Protein AF-A0A939FGR9-F1 (afdb_monomer_lite)

Foldseek 3Di:
DDDDLVPDPAFKDKAWDWDDDDPDIDTAQADDPDPLQQFWDWDDPPQQWIWTWHHDPSIIMIGIDRAQWEFEAWDDDPQKIKTKTFGHPPADFQWKWWAWPVRPDIDIWGWDDDDRMIMTIGGVVRQQDFDPDDDCDPPLDAHPRKTKIQIWTAGPVRDTGFYFYDLPYAWDDDAQWIWAQARNRTIIIMRHQAWEWADWEDDPQWIKTKTFHHDDQWKKKWWAFPPDRDIWIWIWGDDPRMIITTTHDDPDAGKTFIGINNHFYFYRNSCSVVFYDWDDDPQKIWGWHADSVGGTMIGIDGNPDPPDDPDPPPPPDPPDDDDDDDDDD

Structure (mmCIF, N/CA/C/O backbone):
data_AF-A0A939FGR9-F1
#
_entry.id   AF-A0A939FGR9-F1
#
loop_
_atom_site.group_PDB
_atom_site.id
_atom_site.type_symbol
_atom_site.label_atom_id
_atom_site.label_alt_id
_atom_site.label_comp_id
_atom_site.label_asym_id
_atom_site.label_entity_id
_atom_site.label_seq_id
_atom_site.pdbx_PDB_ins_code
_atom_site.Cartn_x
_atom_site.Cartn_y
_atom_site.Cartn_z
_atom_site.occupancy
_atom_site.B_iso_or_equiv
_atom_site.auth_seq_id
_atom_site.auth_comp_id
_atom_site.auth_asym_id
_atom_site.auth_atom_id
_atom_site.pdbx_PDB_model_num
ATOM 1 N N . MET A 1 1 ? 18.814 -21.300 6.781 1.00 65.62 1 MET A N 1
ATOM 2 C CA . MET A 1 1 ? 18.228 -21.066 8.118 1.00 65.62 1 MET A CA 1
ATOM 3 C C . MET A 1 1 ? 16.763 -20.754 7.906 1.00 65.62 1 MET A C 1
ATOM 5 O O . MET A 1 1 ? 16.479 -19.899 7.079 1.00 65.62 1 MET A O 1
ATOM 9 N N . THR A 1 2 ? 15.871 -21.447 8.605 1.00 76.38 2 THR A N 1
ATOM 10 C CA . THR A 1 2 ? 14.425 -21.199 8.555 1.00 76.38 2 THR A CA 1
ATOM 11 C C . THR A 1 2 ? 13.992 -20.785 9.952 1.00 76.38 2 THR A C 1
ATOM 13 O O . THR A 1 2 ? 14.381 -21.438 10.917 1.00 76.38 2 THR A O 1
ATOM 16 N N . VAL A 1 3 ? 13.242 -19.691 10.065 1.00 76.88 3 VAL A N 1
ATOM 17 C CA . VAL A 1 3 ? 12.682 -19.218 11.336 1.00 76.88 3 VAL A CA 1
ATOM 18 C C . VAL A 1 3 ? 11.171 -19.294 11.230 1.00 76.88 3 VAL A C 1
ATOM 20 O O . VAL A 1 3 ? 10.599 -18.734 10.296 1.00 76.88 3 VAL A O 1
ATOM 23 N N . ASP A 1 4 ? 10.545 -20.000 12.168 1.00 82.88 4 ASP A N 1
ATOM 24 C CA . ASP A 1 4 ? 9.095 -20.002 12.308 1.00 82.88 4 ASP A CA 1
ATOM 25 C C . ASP A 1 4 ? 8.673 -18.816 13.192 1.00 82.88 4 ASP A C 1
ATOM 27 O O . ASP A 1 4 ? 8.978 -18.817 14.388 1.00 82.88 4 ASP A O 1
ATOM 31 N N . PRO A 1 5 ? 7.997 -17.791 12.644 1.00 79.94 5 PRO A N 1
ATOM 32 C CA . PRO A 1 5 ? 7.558 -16.647 13.432 1.00 79.94 5 PRO A CA 1
ATOM 33 C C . PRO A 1 5 ? 6.502 -17.010 14.485 1.00 79.94 5 PRO A C 1
ATOM 35 O O . PRO A 1 5 ? 6.360 -16.263 15.445 1.00 79.94 5 PRO A O 1
ATOM 38 N N . LEU A 1 6 ? 5.783 -18.132 14.348 1.00 80.56 6 LEU A N 1
ATOM 39 C CA . LEU A 1 6 ? 4.813 -18.584 15.356 1.00 80.56 6 LEU A CA 1
ATOM 40 C C . LEU A 1 6 ? 5.482 -19.191 16.595 1.00 80.56 6 LEU A C 1
ATOM 42 O O . LEU A 1 6 ? 4.870 -19.248 17.658 1.00 80.56 6 LEU A O 1
ATOM 46 N N . ALA A 1 7 ? 6.742 -19.613 16.475 1.00 85.62 7 ALA A N 1
ATOM 47 C CA . ALA A 1 7 ? 7.535 -20.093 17.601 1.00 85.62 7 ALA A CA 1
ATOM 48 C C . ALA A 1 7 ? 8.187 -18.949 18.401 1.00 85.62 7 ALA A C 1
ATOM 50 O O . ALA A 1 7 ? 8.772 -19.193 19.457 1.00 85.62 7 ALA A O 1
ATOM 51 N N . LEU A 1 8 ? 8.116 -17.707 17.906 1.00 85.19 8 LEU A N 1
ATOM 52 C CA . LEU A 1 8 ? 8.67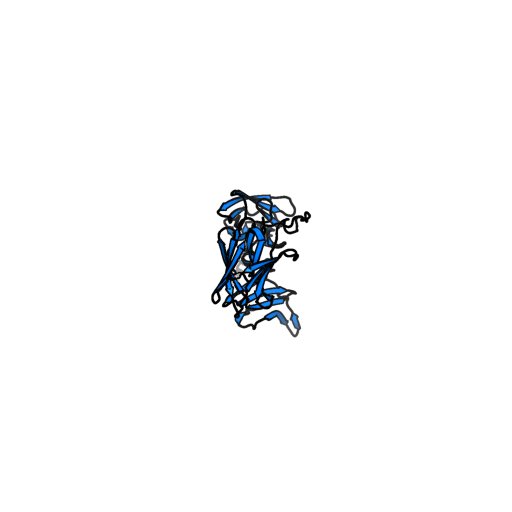7 -16.536 18.571 1.00 85.19 8 LEU A CA 1
ATOM 53 C C . LEU A 1 8 ? 7.617 -15.860 19.455 1.00 85.19 8 LEU A C 1
ATOM 55 O O . LEU A 1 8 ? 6.525 -15.555 18.971 1.00 85.19 8 LEU A O 1
ATOM 59 N N . PRO A 1 9 ? 7.929 -15.558 20.728 1.00 86.94 9 PRO A N 1
ATOM 60 C CA . PRO A 1 9 ? 7.092 -14.679 21.532 1.00 86.94 9 PRO A CA 1
ATOM 61 C C . PRO A 1 9 ? 6.913 -13.296 20.890 1.00 86.94 9 PRO A C 1
ATOM 63 O O . PRO A 1 9 ? 7.702 -12.857 20.048 1.00 86.94 9 PRO A O 1
ATOM 66 N N . VAL A 1 10 ? 5.882 -12.583 21.342 1.00 89.75 10 VAL A N 1
ATOM 67 C CA . VAL A 1 10 ? 5.617 -11.195 20.942 1.00 89.75 10 VAL A CA 1
ATOM 68 C C . VAL A 1 10 ? 6.848 -10.332 21.191 1.00 89.75 10 VAL A C 1
ATOM 70 O O . VAL A 1 10 ? 7.425 -10.374 22.277 1.00 89.75 10 VAL A O 1
ATOM 73 N N . GLY A 1 11 ? 7.227 -9.527 20.202 1.00 91.56 11 GLY A N 1
ATOM 74 C CA . GLY A 1 11 ? 8.353 -8.609 20.323 1.00 91.56 11 GLY A CA 1
ATOM 75 C C . GLY A 1 11 ? 9.192 -8.509 19.059 1.00 91.56 11 GLY A C 1
ATOM 76 O O . GLY A 1 11 ? 8.808 -8.986 17.989 1.00 91.56 11 GLY A O 1
ATOM 77 N N . GLU A 1 12 ? 10.342 -7.856 19.203 1.00 93.25 12 GLU A N 1
ATOM 78 C CA . GLU A 1 12 ? 11.347 -7.707 18.156 1.00 93.25 12 GLU A CA 1
ATOM 79 C C . GLU A 1 12 ? 12.539 -8.635 18.421 1.00 93.25 12 GLU A C 1
ATOM 81 O O . GLU A 1 12 ? 13.090 -8.675 19.522 1.00 93.25 12 GLU A O 1
ATOM 86 N N . TRP A 1 13 ? 12.965 -9.350 17.383 1.00 91.88 13 TRP A N 1
ATOM 87 C CA . TRP A 1 13 ? 14.023 -10.349 17.426 1.00 91.88 13 TRP A CA 1
ATOM 88 C C . TRP A 1 13 ? 15.093 -10.019 16.393 1.00 91.88 13 TRP A C 1
ATOM 90 O O . TRP A 1 13 ? 14.798 -9.891 15.208 1.00 91.88 13 TRP A O 1
ATOM 100 N N . LEU A 1 14 ? 16.355 -9.933 16.816 1.00 91.19 14 LEU A N 1
ATOM 101 C CA . LEU A 1 14 ? 17.479 -9.728 15.902 1.00 91.19 14 LEU A CA 1
ATOM 102 C C . LEU A 1 14 ? 18.158 -11.055 15.578 1.00 91.19 14 LEU A C 1
ATOM 104 O O . LEU A 1 14 ? 18.712 -11.722 16.450 1.00 91.19 14 LEU A O 1
ATOM 108 N N . LEU A 1 15 ? 18.169 -11.396 14.298 1.00 88.81 15 LEU A N 1
ATOM 109 C CA . LEU A 1 15 ? 18.798 -12.586 13.757 1.00 88.81 15 LEU A CA 1
ATOM 110 C C . LEU A 1 15 ? 20.132 -12.209 13.108 1.00 88.81 15 LEU A C 1
ATOM 112 O O . LEU A 1 15 ? 20.204 -11.364 12.209 1.00 88.81 15 LEU A O 1
ATOM 116 N N . GLY A 1 16 ? 21.200 -12.855 13.566 1.00 86.62 16 GLY A N 1
ATOM 117 C CA . GLY A 1 16 ? 22.541 -12.727 13.008 1.00 86.62 16 GLY A CA 1
ATOM 118 C C . GLY A 1 16 ? 23.110 -14.092 12.651 1.00 86.62 16 GLY A C 1
ATOM 119 O O . GLY A 1 16 ? 22.797 -15.091 13.295 1.00 86.62 16 GLY A O 1
ATOM 120 N N . VAL A 1 17 ? 23.975 -14.128 11.639 1.00 86.75 17 VAL A N 1
ATOM 121 C CA . VAL A 1 17 ? 24.710 -15.337 11.262 1.00 86.75 17 VAL A CA 1
ATOM 122 C C . VAL A 1 17 ? 26.155 -15.195 11.726 1.00 86.75 17 VAL A C 1
ATOM 124 O O . VAL A 1 17 ? 26.794 -14.161 11.522 1.00 86.75 17 VAL A O 1
ATOM 127 N N . VAL A 1 18 ? 26.683 -16.245 12.348 1.00 87.44 18 VAL A N 1
ATOM 128 C CA . VAL A 1 18 ? 28.109 -16.371 12.658 1.00 87.44 18 VAL A CA 1
ATOM 129 C C . VAL A 1 18 ? 28.700 -17.510 11.841 1.00 87.44 18 VAL A C 1
ATOM 131 O O . VAL A 1 18 ? 28.076 -18.552 11.666 1.00 87.44 18 VAL A O 1
ATOM 134 N N . VAL A 1 19 ? 29.903 -17.299 11.319 1.00 86.06 19 VAL A N 1
ATOM 135 C CA . VAL A 1 19 ? 30.668 -18.302 10.578 1.00 86.06 19 VAL A CA 1
ATOM 136 C C . VAL A 1 19 ? 31.893 -18.642 11.409 1.00 86.06 19 VAL A C 1
ATOM 138 O O . VAL A 1 19 ? 32.652 -17.742 11.776 1.00 86.06 19 VAL A O 1
ATOM 141 N N . SER A 1 20 ? 32.094 -19.927 11.694 1.00 87.44 20 SER A N 1
ATOM 142 C CA . SER A 1 20 ? 33.273 -20.418 12.402 1.00 87.44 20 SER A CA 1
ATOM 143 C C . SER A 1 20 ? 34.175 -21.234 11.474 1.00 87.44 20 SER A C 1
ATOM 145 O O . SER A 1 20 ? 33.708 -22.048 10.677 1.00 87.44 20 SER A O 1
ATOM 147 N N . ARG A 1 21 ? 35.490 -21.009 11.552 1.00 86.88 21 ARG A N 1
ATOM 148 C CA . ARG A 1 21 ? 36.504 -21.860 10.909 1.00 86.88 21 ARG A CA 1
ATOM 149 C C . ARG A 1 21 ? 37.794 -21.805 11.717 1.00 86.88 21 ARG A C 1
ATOM 151 O O . ARG A 1 21 ? 38.302 -20.712 11.930 1.00 86.88 21 ARG A O 1
ATOM 158 N N . ARG A 1 22 ? 38.333 -22.976 12.090 1.00 76.94 22 ARG A N 1
ATOM 159 C CA . ARG A 1 22 ? 39.636 -23.137 12.773 1.00 76.94 22 ARG A CA 1
ATOM 160 C C . ARG A 1 22 ? 39.835 -22.093 13.885 1.00 76.94 22 ARG A C 1
ATOM 162 O O . ARG A 1 22 ? 40.655 -21.198 13.743 1.00 76.94 22 ARG A O 1
ATOM 169 N N . GLU A 1 23 ? 39.013 -22.189 14.932 1.00 83.44 23 GLU A N 1
ATOM 170 C CA . GLU A 1 23 ? 39.051 -21.341 16.145 1.00 83.44 23 GLU A CA 1
ATOM 171 C C . GLU A 1 23 ? 38.654 -19.864 15.969 1.00 83.44 23 GLU A C 1
ATOM 173 O O . GLU A 1 23 ? 38.465 -19.160 16.956 1.00 83.44 23 GLU A O 1
ATOM 178 N N . VAL A 1 24 ? 38.420 -19.391 14.742 1.00 83.25 24 VAL A N 1
ATOM 179 C CA . VAL A 1 24 ? 37.919 -18.033 14.495 1.00 83.25 24 VAL A CA 1
ATOM 180 C C . VAL A 1 24 ? 36.405 -18.052 14.316 1.00 83.25 24 VAL A C 1
ATOM 182 O O . VAL A 1 24 ? 35.886 -18.767 13.456 1.00 83.25 24 VAL A O 1
ATOM 185 N N . VAL A 1 25 ? 35.697 -17.220 15.085 1.00 87.56 25 VAL A N 1
ATOM 186 C CA . VAL A 1 25 ? 34.267 -16.921 14.910 1.00 87.56 25 VAL A CA 1
ATOM 187 C C . VAL A 1 25 ? 34.129 -15.502 14.369 1.00 87.56 25 VAL A C 1
ATOM 189 O O . VAL A 1 25 ? 34.574 -14.547 15.001 1.00 87.56 25 VAL A O 1
ATOM 192 N N . ARG A 1 26 ? 33.487 -15.346 13.208 1.00 86.62 26 ARG A N 1
ATOM 193 C CA . ARG A 1 26 ? 33.187 -14.033 12.617 1.00 86.62 26 ARG A CA 1
ATOM 194 C C . ARG A 1 26 ? 31.694 -13.855 12.395 1.00 86.62 26 ARG A C 1
ATOM 196 O O . ARG A 1 26 ? 31.001 -14.791 12.003 1.00 86.62 26 ARG A O 1
ATOM 203 N N . ARG A 1 27 ? 31.200 -12.637 12.599 1.00 86.69 27 ARG A N 1
ATOM 204 C CA . ARG A 1 27 ? 29.836 -12.264 12.205 1.00 86.69 27 ARG A CA 1
ATOM 205 C C . ARG A 1 27 ? 29.776 -12.113 10.687 1.00 86.69 27 ARG A C 1
ATOM 207 O O . ARG A 1 27 ? 30.658 -11.496 10.096 1.00 86.69 27 ARG A O 1
ATOM 214 N N . ALA A 1 28 ? 28.742 -12.673 10.075 1.00 87.50 28 ALA A N 1
ATOM 215 C CA . ALA A 1 28 ? 28.407 -12.454 8.678 1.00 87.50 28 ALA A CA 1
ATOM 216 C C . ALA A 1 28 ? 27.211 -11.502 8.598 1.00 87.50 28 ALA A C 1
ATOM 218 O O . ALA A 1 28 ? 26.254 -11.636 9.362 1.00 87.50 28 ALA A O 1
ATOM 219 N N . ALA A 1 29 ? 27.275 -10.538 7.678 1.00 86.62 29 ALA A N 1
ATOM 220 C CA . ALA A 1 29 ? 26.152 -9.650 7.425 1.00 86.62 29 ALA A CA 1
ATOM 221 C C . ALA A 1 29 ? 24.998 -10.454 6.818 1.00 86.62 29 ALA A C 1
ATOM 223 O O . ALA A 1 29 ? 25.162 -11.108 5.789 1.00 86.62 29 ALA A O 1
ATOM 224 N N . VAL A 1 30 ? 23.833 -10.379 7.451 1.00 85.69 30 VAL A N 1
ATOM 225 C CA . VAL A 1 30 ? 22.577 -10.861 6.886 1.00 85.69 30 VAL A CA 1
ATOM 226 C C . VAL A 1 30 ? 22.054 -9.770 5.962 1.00 85.69 30 VAL A C 1
ATOM 228 O O . VAL A 1 30 ? 21.922 -8.612 6.363 1.00 85.69 30 VAL A O 1
ATOM 231 N N . ARG A 1 31 ? 21.814 -10.132 4.705 1.00 79.38 31 ARG A N 1
ATOM 232 C CA . ARG A 1 31 ? 21.332 -9.229 3.663 1.00 79.38 31 ARG A CA 1
ATOM 233 C C . ARG A 1 31 ? 20.058 -9.804 3.052 1.00 79.38 31 ARG A C 1
ATOM 235 O O . ARG A 1 31 ? 19.912 -11.030 3.036 1.00 79.38 31 ARG A O 1
ATOM 242 N N . PRO A 1 32 ? 19.165 -8.944 2.549 1.00 75.38 32 PRO A N 1
ATOM 243 C CA . PRO A 1 32 ? 18.064 -9.410 1.731 1.00 75.38 32 PRO A CA 1
ATOM 244 C C . PRO A 1 32 ? 18.604 -10.147 0.490 1.00 75.38 32 PRO A C 1
ATOM 246 O O . PRO A 1 32 ? 19.668 -9.776 -0.016 1.00 75.38 32 PRO A O 1
ATOM 249 N N . PRO A 1 33 ? 17.912 -11.198 0.016 1.00 64.56 33 PRO A N 1
ATOM 250 C CA . PRO A 1 33 ? 18.365 -12.009 -1.116 1.00 64.56 33 PRO A CA 1
ATOM 251 C C . PRO A 1 33 ? 18.414 -11.229 -2.440 1.00 64.56 33 PRO A C 1
ATOM 253 O O . PRO A 1 33 ? 19.212 -11.572 -3.306 1.00 64.56 33 PRO A O 1
ATOM 256 N N . GLU A 1 34 ? 17.631 -10.154 -2.576 1.00 61.03 34 GLU A N 1
ATOM 257 C CA . GLU A 1 34 ? 17.591 -9.286 -3.758 1.00 61.03 34 GLU A CA 1
ATOM 258 C C . GLU A 1 34 ? 17.553 -7.804 -3.348 1.00 61.03 34 GLU A C 1
ATOM 260 O O . GLU A 1 34 ? 17.143 -7.462 -2.239 1.00 61.03 34 GLU A O 1
ATOM 265 N N . THR A 1 35 ? 17.987 -6.891 -4.222 1.00 53.88 35 THR A N 1
ATOM 266 C CA . THR A 1 35 ? 18.027 -5.443 -3.918 1.00 53.88 35 THR A CA 1
ATOM 267 C C . THR A 1 35 ? 16.624 -4.834 -3.767 1.00 53.88 35 THR A C 1
ATOM 269 O O . THR A 1 35 ? 16.452 -3.891 -2.997 1.00 53.88 35 THR A O 1
ATOM 272 N N . SER A 1 36 ? 15.617 -5.441 -4.405 1.00 50.34 36 SER A N 1
ATOM 273 C CA . SER A 1 36 ? 14.182 -5.173 -4.221 1.00 50.34 36 SER A CA 1
ATOM 274 C C . SER A 1 36 ? 13.676 -5.518 -2.807 1.00 50.34 36 SER A C 1
ATOM 276 O O . SER A 1 36 ? 12.678 -4.962 -2.347 1.00 50.34 36 SER A O 1
ATOM 278 N N . ALA A 1 37 ? 14.389 -6.382 -2.071 1.00 51.28 37 ALA A N 1
ATOM 279 C CA . ALA A 1 37 ? 14.043 -6.836 -0.723 1.00 51.28 37 ALA A CA 1
ATOM 280 C C . ALA A 1 37 ? 14.591 -5.931 0.404 1.00 51.28 37 ALA A C 1
ATOM 282 O O . ALA A 1 37 ? 14.661 -6.338 1.561 1.00 51.28 37 ALA A O 1
ATOM 283 N N . ALA A 1 38 ? 14.904 -4.667 0.100 1.00 58.19 38 ALA A N 1
ATOM 284 C CA . ALA A 1 38 ? 15.072 -3.619 1.114 1.00 58.19 38 ALA A CA 1
ATOM 285 C C . ALA A 1 38 ? 13.737 -3.176 1.761 1.00 58.19 38 ALA A C 1
ATOM 287 O O . ALA A 1 38 ? 13.708 -2.213 2.523 1.00 58.19 38 ALA A O 1
ATOM 288 N N . GLN A 1 39 ? 12.621 -3.827 1.422 1.00 70.38 39 GLN A N 1
ATOM 289 C CA . GLN A 1 39 ? 11.314 -3.588 2.028 1.00 70.38 39 GLN A CA 1
ATOM 290 C C . GLN A 1 39 ? 11.032 -4.619 3.125 1.00 70.38 39 GLN A C 1
ATOM 292 O O . GLN A 1 39 ? 11.380 -5.792 2.957 1.00 70.38 39 GLN A O 1
ATOM 297 N N . PRO A 1 40 ? 10.325 -4.224 4.198 1.00 79.88 40 PRO A N 1
ATOM 298 C CA . PRO A 1 40 ? 9.827 -5.178 5.170 1.00 79.88 40 PRO A CA 1
ATOM 299 C C . PRO A 1 40 ? 8.934 -6.229 4.498 1.00 79.88 40 PRO A C 1
ATOM 301 O O . PRO A 1 40 ? 7.981 -5.901 3.791 1.00 79.88 40 PRO A O 1
ATOM 304 N N . LEU A 1 41 ? 9.220 -7.505 4.739 1.00 82.12 41 LEU A N 1
ATOM 305 C CA . LEU A 1 41 ? 8.364 -8.617 4.347 1.00 82.12 41 LEU A CA 1
ATOM 306 C C . LEU A 1 41 ? 7.342 -8.854 5.451 1.00 82.12 41 LEU A C 1
ATOM 308 O O . LEU A 1 41 ? 7.695 -9.186 6.582 1.00 82.12 41 LEU A O 1
ATOM 312 N N . VAL A 1 42 ? 6.064 -8.699 5.127 1.00 86.38 42 VAL A N 1
ATOM 313 C CA . VAL A 1 42 ? 4.976 -8.838 6.094 1.00 86.38 42 VAL A CA 1
ATOM 314 C C . VAL A 1 42 ? 4.207 -10.120 5.824 1.00 86.38 42 VAL A C 1
ATOM 316 O O . VAL A 1 42 ? 3.878 -10.431 4.682 1.00 86.38 42 VAL A O 1
ATOM 319 N N . LYS A 1 43 ? 3.891 -10.861 6.886 1.00 87.69 43 LYS A N 1
ATOM 320 C CA . LYS A 1 43 ? 3.081 -12.078 6.826 1.00 87.69 43 LYS A CA 1
ATOM 321 C C . LYS A 1 43 ? 1.965 -12.025 7.859 1.00 87.69 43 LYS A C 1
ATOM 323 O O . LYS A 1 43 ? 2.199 -11.704 9.025 1.00 87.69 43 LYS A O 1
ATOM 328 N N . GLU A 1 44 ? 0.754 -12.368 7.436 1.00 90.38 44 GLU A N 1
ATOM 329 C CA . GLU A 1 44 ? -0.355 -12.629 8.354 1.00 90.38 44 GLU A CA 1
ATOM 330 C C . GLU A 1 44 ? -0.184 -14.018 8.969 1.00 90.38 44 GLU A C 1
ATOM 332 O O . GLU A 1 44 ? 0.028 -15.003 8.262 1.00 90.38 44 GLU A O 1
ATOM 337 N N . LEU A 1 45 ? -0.239 -14.074 10.297 1.00 91.25 45 LEU A N 1
ATOM 338 C CA . LEU A 1 45 ? -0.060 -15.294 11.084 1.00 91.25 45 LEU A CA 1
ATOM 339 C C . LEU A 1 45 ? -1.403 -15.856 11.598 1.00 91.25 45 LEU A C 1
ATOM 341 O O . LEU A 1 45 ? -1.418 -16.900 12.238 1.00 91.25 45 LEU A O 1
ATOM 345 N N . GLY A 1 46 ? -2.521 -15.186 11.286 1.00 89.31 46 GLY A N 1
ATOM 346 C CA . GLY A 1 46 ? -3.876 -15.526 11.742 1.00 89.31 46 GLY A CA 1
ATOM 347 C C . GLY A 1 46 ? -4.297 -14.754 12.999 1.00 89.31 46 GLY A C 1
ATOM 348 O O . GLY A 1 46 ? -3.451 -14.280 13.747 1.00 89.31 46 GLY A O 1
ATOM 349 N N . HIS A 1 47 ? -5.606 -14.586 13.226 1.00 88.50 47 HIS A N 1
ATOM 350 C CA . HIS A 1 47 ? -6.179 -13.948 14.433 1.00 88.50 47 HIS A CA 1
ATOM 351 C C . HIS A 1 47 ? -5.565 -12.580 14.811 1.00 88.50 47 HIS A C 1
ATOM 353 O O . HIS A 1 47 ? -5.274 -12.300 15.977 1.00 88.50 47 HIS A O 1
ATOM 359 N N . GLY A 1 48 ? -5.305 -11.740 13.806 1.00 90.50 48 GLY A N 1
ATOM 360 C CA . GLY A 1 48 ? -4.698 -10.419 13.991 1.00 90.50 48 GLY A CA 1
ATOM 361 C C . GLY A 1 48 ? -3.187 -10.434 14.231 1.00 90.50 48 GLY A C 1
ATOM 362 O O . GLY A 1 48 ? -2.581 -9.370 14.326 1.00 90.50 48 GLY A O 1
ATOM 363 N N . TRP A 1 49 ? -2.546 -11.603 14.293 1.00 92.81 49 TRP A N 1
ATOM 364 C CA . TRP A 1 49 ? -1.097 -11.710 14.422 1.00 92.81 49 TRP A CA 1
ATOM 365 C C . TRP A 1 49 ? -0.386 -11.424 13.107 1.00 92.81 49 TRP A C 1
ATOM 367 O O . TRP A 1 49 ? -0.794 -11.859 12.023 1.00 92.81 49 TRP A O 1
ATOM 377 N N . ARG A 1 50 ? 0.729 -10.708 13.215 1.00 92.50 50 ARG A N 1
ATOM 378 C CA . ARG A 1 50 ? 1.545 -10.294 12.084 1.00 92.50 50 ARG A CA 1
ATOM 379 C C . ARG A 1 50 ? 3.024 -10.448 12.388 1.00 92.50 50 ARG A C 1
ATOM 381 O O . ARG A 1 50 ? 3.517 -9.926 13.387 1.00 92.50 50 ARG A O 1
ATOM 388 N N . GLY A 1 51 ? 3.711 -11.114 11.468 1.00 91.50 51 GLY A N 1
ATOM 389 C CA . GLY A 1 51 ? 5.163 -11.156 11.386 1.00 91.50 51 GLY A CA 1
ATOM 390 C C . GLY A 1 51 ? 5.657 -10.105 10.397 1.00 91.50 51 GLY A C 1
ATOM 391 O O . GLY A 1 51 ? 5.077 -9.947 9.325 1.00 91.50 51 GLY A O 1
ATOM 392 N N . THR A 1 52 ? 6.705 -9.371 10.748 1.00 89.75 52 THR A N 1
ATOM 393 C CA . THR A 1 52 ? 7.420 -8.460 9.843 1.00 89.75 52 THR A CA 1
ATOM 394 C C . THR A 1 52 ? 8.896 -8.817 9.871 1.00 89.75 52 THR A C 1
ATOM 396 O O . THR A 1 52 ? 9.466 -8.882 10.954 1.00 89.75 52 THR A O 1
ATOM 399 N N . LEU A 1 53 ? 9.497 -9.069 8.713 1.00 87.62 53 LEU A N 1
ATOM 400 C CA . LEU A 1 53 ? 10.926 -9.309 8.543 1.00 87.62 53 LEU A CA 1
ATOM 401 C C . LEU A 1 53 ? 11.540 -8.114 7.817 1.00 87.62 53 LEU A C 1
ATOM 403 O O . LEU A 1 53 ? 11.145 -7.811 6.700 1.00 87.62 53 LEU A O 1
ATOM 407 N N . ASP A 1 54 ? 12.516 -7.475 8.438 1.00 87.44 54 ASP A N 1
ATOM 408 C CA . ASP A 1 54 ? 13.265 -6.351 7.879 1.00 87.44 54 ASP A CA 1
ATOM 409 C C . ASP A 1 54 ? 14.778 -6.614 7.974 1.00 87.44 54 ASP A C 1
ATOM 411 O O . ASP A 1 54 ? 15.211 -7.532 8.676 1.00 87.44 54 ASP A O 1
ATOM 415 N N . PHE A 1 55 ? 15.599 -5.824 7.285 1.00 84.81 55 PHE A N 1
ATOM 416 C CA . PHE A 1 55 ? 17.056 -5.944 7.290 1.00 84.81 55 PHE A CA 1
ATOM 417 C C . PHE A 1 55 ? 17.710 -4.613 7.668 1.00 84.81 55 PHE A C 1
ATOM 419 O O . PHE A 1 55 ? 17.748 -3.675 6.876 1.00 84.81 55 PHE A O 1
ATOM 426 N N . ARG A 1 56 ? 18.302 -4.549 8.865 1.00 82.12 56 ARG A N 1
ATOM 427 C CA . ARG A 1 56 ? 18.964 -3.349 9.401 1.00 82.12 56 ARG A CA 1
ATOM 428 C C . ARG A 1 56 ? 20.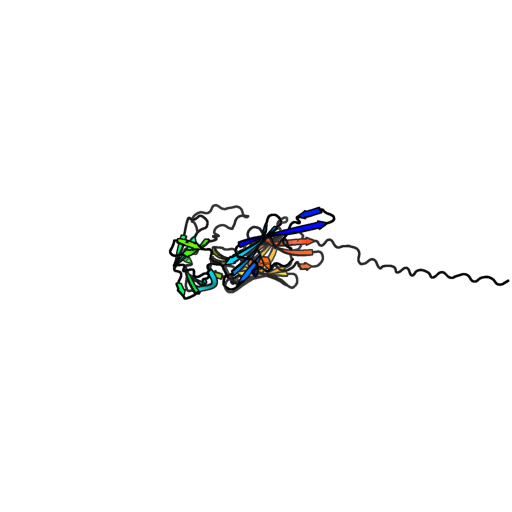339 -3.679 9.963 1.00 82.12 56 ARG A C 1
ATOM 430 O O . ARG A 1 56 ? 20.518 -4.713 10.601 1.00 82.12 56 ARG A O 1
ATOM 437 N N . ASP A 1 57 ? 21.325 -2.828 9.688 1.00 82.19 57 ASP A N 1
ATOM 438 C CA . ASP A 1 57 ? 22.694 -2.936 10.223 1.00 82.19 57 ASP A CA 1
ATOM 439 C C . ASP A 1 57 ? 23.361 -4.312 10.010 1.00 82.19 57 ASP A C 1
ATOM 441 O O . ASP A 1 57 ? 24.092 -4.827 10.860 1.00 82.19 57 ASP A O 1
ATOM 445 N N . GLY A 1 58 ? 23.084 -4.950 8.865 1.00 84.75 58 GLY A N 1
ATOM 446 C CA . GLY A 1 58 ? 23.592 -6.287 8.539 1.00 84.75 58 GLY A CA 1
ATOM 447 C C . GLY A 1 58 ? 22.968 -7.416 9.368 1.00 84.75 58 GLY A C 1
ATOM 448 O O . GLY A 1 58 ? 23.580 -8.477 9.509 1.00 84.75 58 GLY A O 1
ATOM 449 N N . ARG A 1 59 ? 21.779 -7.197 9.935 1.00 87.69 59 ARG A N 1
ATOM 450 C CA . ARG A 1 59 ? 20.969 -8.184 10.657 1.00 87.69 59 ARG A CA 1
ATOM 451 C C . ARG A 1 59 ? 19.573 -8.255 10.059 1.00 87.69 59 ARG A C 1
ATOM 453 O O . ARG A 1 59 ? 19.085 -7.274 9.509 1.00 87.69 59 ARG A O 1
ATOM 460 N N . ALA A 1 60 ? 18.922 -9.398 10.230 1.00 89.75 60 ALA A N 1
ATOM 461 C CA . ALA A 1 60 ? 17.485 -9.504 10.022 1.00 89.75 60 ALA A CA 1
ATOM 462 C C . ALA A 1 60 ? 16.762 -9.152 11.334 1.00 89.75 60 ALA A C 1
ATOM 464 O O . ALA A 1 60 ? 17.127 -9.677 12.385 1.00 89.75 60 ALA A O 1
ATOM 465 N N . SER A 1 61 ? 15.764 -8.271 11.291 1.00 90.94 61 SER A N 1
ATOM 466 C CA . SER A 1 61 ? 14.846 -8.007 12.404 1.00 90.94 61 SER A CA 1
ATOM 467 C C . SER A 1 61 ? 13.510 -8.679 12.123 1.00 90.94 61 SER A C 1
ATOM 469 O O . SER A 1 61 ? 12.918 -8.455 11.072 1.00 90.94 61 SER A O 1
ATOM 471 N N . VAL A 1 62 ? 13.038 -9.510 13.049 1.00 91.81 62 VAL A N 1
ATOM 472 C CA . VAL A 1 62 ? 11.710 -10.125 13.001 1.00 91.81 62 VAL A CA 1
ATOM 473 C C . VAL A 1 62 ? 10.859 -9.522 14.105 1.00 91.81 62 VAL A C 1
ATOM 475 O O . VAL A 1 62 ? 11.169 -9.679 15.279 1.00 91.81 62 VAL A O 1
ATOM 478 N N . THR A 1 63 ? 9.771 -8.852 13.744 1.00 92.38 63 THR A N 1
ATOM 479 C CA . THR A 1 63 ? 8.765 -8.372 14.697 1.00 92.38 63 THR A CA 1
ATOM 480 C C . THR A 1 63 ? 7.528 -9.253 14.635 1.00 92.38 63 THR A C 1
ATOM 482 O O . THR A 1 63 ? 6.959 -9.433 13.559 1.00 92.38 63 THR A O 1
ATOM 485 N N . VAL A 1 64 ? 7.084 -9.753 15.786 1.00 93.44 64 VAL A N 1
ATOM 486 C CA . VAL A 1 64 ? 5.808 -10.461 15.946 1.00 93.44 64 VAL A CA 1
ATOM 487 C C . VAL A 1 64 ? 4.905 -9.621 16.837 1.00 93.44 64 VAL A C 1
ATOM 489 O O . VAL A 1 64 ? 5.254 -9.326 17.979 1.00 93.44 64 VAL A O 1
ATOM 492 N N . ARG A 1 65 ? 3.748 -9.209 16.310 1.00 92.38 65 ARG A N 1
ATOM 493 C CA . ARG A 1 65 ? 2.777 -8.364 17.021 1.00 92.38 65 ARG A CA 1
ATOM 494 C C . ARG A 1 65 ? 1.343 -8.761 16.699 1.00 92.38 65 ARG A C 1
ATOM 496 O O . ARG A 1 65 ? 1.066 -9.178 15.575 1.00 92.38 65 ARG A O 1
ATOM 503 N N . GLN A 1 66 ? 0.437 -8.570 17.652 1.00 91.88 66 GLN A N 1
ATOM 504 C CA . GLN A 1 66 ? -0.998 -8.597 17.386 1.00 91.88 66 GLN A CA 1
ATOM 505 C C . GLN A 1 66 ? -1.455 -7.187 16.999 1.00 91.88 66 GLN A C 1
ATOM 507 O O . GLN A 1 66 ? -1.150 -6.212 17.685 1.00 91.88 66 GLN A O 1
ATOM 512 N N . CYS A 1 67 ? -2.138 -7.059 15.868 1.00 93.25 67 CYS A N 1
ATOM 513 C CA . CYS A 1 67 ? -2.790 -5.821 15.462 1.00 93.25 67 CYS A CA 1
ATOM 514 C C . CYS A 1 67 ? -4.000 -5.564 16.363 1.00 93.25 67 CYS A C 1
ATOM 516 O O . CYS A 1 67 ? -4.705 -6.504 16.692 1.00 93.25 67 CYS A O 1
ATOM 518 N N . ALA A 1 68 ? -4.279 -4.308 16.718 1.00 93.75 68 ALA A N 1
ATOM 519 C CA . ALA A 1 68 ? -5.511 -3.959 17.433 1.00 93.75 68 ALA A CA 1
ATOM 520 C C . ALA A 1 68 ? -6.745 -4.063 16.524 1.00 93.75 68 ALA A C 1
ATOM 522 O O . ALA A 1 68 ? -7.818 -4.470 16.959 1.00 93.75 68 ALA A O 1
ATOM 523 N N . ALA A 1 69 ? -6.573 -3.720 15.248 1.00 96.31 69 ALA A N 1
ATOM 524 C CA . ALA A 1 69 ? -7.592 -3.856 14.223 1.00 96.31 69 ALA A CA 1
ATOM 525 C C . ALA A 1 69 ? -6.968 -4.066 12.845 1.00 96.31 69 ALA A C 1
ATOM 527 O O . ALA A 1 69 ? -5.825 -3.656 12.603 1.00 96.31 69 ALA A O 1
ATOM 528 N N . ARG A 1 70 ? -7.740 -4.661 11.935 1.00 96.75 70 ARG A N 1
ATOM 529 C CA . ARG A 1 70 ? -7.387 -4.848 10.527 1.00 96.75 70 ARG A CA 1
ATOM 530 C C . ARG A 1 70 ? -8.578 -4.496 9.641 1.00 96.75 70 ARG A C 1
ATOM 532 O O . ARG A 1 70 ? -9.644 -5.064 9.814 1.00 96.75 70 ARG A O 1
ATOM 539 N N . VAL A 1 71 ? -8.381 -3.603 8.675 1.00 97.50 71 VAL A N 1
ATOM 540 C CA . VAL A 1 71 ? -9.333 -3.372 7.580 1.00 97.50 71 VAL A CA 1
ATOM 541 C C . VAL A 1 71 ? -9.205 -4.493 6.560 1.00 97.50 71 VAL A C 1
ATOM 543 O O . VAL A 1 71 ? -8.118 -4.741 6.034 1.00 97.50 71 VAL A O 1
ATOM 546 N N . ASP A 1 72 ? -10.328 -5.136 6.265 1.00 95.88 72 ASP A N 1
ATOM 547 C CA . ASP A 1 72 ? -10.424 -6.272 5.351 1.00 95.88 72 ASP A CA 1
ATOM 548 C C . ASP A 1 72 ? -11.030 -5.900 4.003 1.00 95.88 72 ASP A C 1
ATOM 550 O O . ASP A 1 72 ? -10.710 -6.531 2.991 1.00 95.88 72 ASP A O 1
ATOM 554 N N . ALA A 1 73 ? -11.867 -4.865 3.977 1.00 96.81 73 ALA A N 1
ATOM 555 C CA . ALA A 1 73 ? -12.461 -4.355 2.758 1.00 96.81 73 ALA A CA 1
ATOM 556 C C . ALA A 1 73 ? -12.801 -2.870 2.872 1.00 96.81 73 ALA A C 1
ATOM 558 O O . ALA A 1 73 ? -12.995 -2.318 3.958 1.00 96.81 73 ALA A O 1
ATOM 559 N N . HIS A 1 74 ? -12.926 -2.241 1.710 1.00 96.88 74 HIS A N 1
ATOM 560 C CA . HIS A 1 74 ? -13.462 -0.899 1.574 1.00 96.88 74 HIS A CA 1
ATOM 561 C C . HIS A 1 74 ? -14.378 -0.806 0.358 1.00 96.88 74 HIS A C 1
ATOM 563 O O . HIS A 1 74 ? -14.198 -1.536 -0.623 1.00 96.88 74 HIS A O 1
ATOM 569 N N . ARG A 1 75 ? -15.320 0.130 0.386 1.00 95.75 75 ARG A N 1
ATOM 570 C CA . ARG A 1 75 ? -16.180 0.438 -0.759 1.00 95.75 75 ARG A CA 1
ATOM 571 C C . ARG A 1 75 ? -16.630 1.890 -0.743 1.00 95.75 75 ARG A C 1
ATOM 573 O O . ARG A 1 75 ? -16.590 2.545 0.294 1.00 95.75 75 ARG A O 1
ATOM 580 N N . LEU A 1 76 ? -17.093 2.358 -1.896 1.00 94.94 76 LEU A N 1
ATOM 581 C CA . LEU A 1 76 ? -17.825 3.613 -1.987 1.00 94.94 76 LEU A CA 1
ATOM 582 C C . LEU A 1 76 ? -19.277 3.375 -1.556 1.00 94.94 76 LEU A C 1
ATOM 584 O O . LEU A 1 76 ? -19.933 2.473 -2.080 1.00 94.94 76 LEU A O 1
ATOM 588 N N . ASP A 1 77 ? -19.759 4.192 -0.630 1.00 95.56 77 ASP A N 1
ATOM 589 C CA . ASP A 1 77 ? -21.151 4.274 -0.199 1.00 95.56 77 ASP A CA 1
ATOM 590 C C . ASP A 1 77 ? -21.591 5.740 -0.290 1.00 95.56 77 ASP A C 1
ATOM 592 O O . ASP A 1 77 ? -21.239 6.571 0.549 1.00 95.56 77 ASP A O 1
ATOM 596 N N . GLY A 1 78 ? -22.274 6.087 -1.385 1.00 94.69 78 GLY A N 1
ATOM 597 C CA . GLY A 1 78 ? -22.581 7.478 -1.719 1.00 94.69 78 GLY A CA 1
ATOM 598 C C . GLY A 1 78 ? -21.314 8.318 -1.912 1.00 94.69 78 GLY A C 1
ATOM 599 O O . GLY A 1 78 ? -20.511 8.049 -2.804 1.00 94.69 78 GLY A O 1
ATOM 600 N N . ASP A 1 79 ? -21.145 9.341 -1.078 1.00 95.25 79 ASP A N 1
ATOM 601 C CA . ASP A 1 79 ? -19.988 10.242 -1.031 1.00 95.25 79 ASP A CA 1
ATOM 602 C C . ASP A 1 79 ? -18.961 9.852 0.047 1.00 95.25 79 ASP A C 1
ATOM 604 O O . ASP A 1 79 ? -18.064 10.634 0.377 1.00 95.25 79 ASP A O 1
ATOM 608 N N . ARG A 1 80 ? -19.081 8.644 0.611 1.00 96.94 80 ARG A N 1
ATOM 609 C CA . ARG A 1 80 ? -18.240 8.158 1.707 1.00 96.94 80 ARG A CA 1
ATOM 610 C C . ARG A 1 80 ? -17.489 6.899 1.320 1.00 96.94 80 ARG A C 1
ATOM 612 O O . ARG A 1 80 ? -18.010 6.023 0.635 1.00 96.94 80 ARG A O 1
ATOM 619 N N . VAL A 1 81 ? -16.272 6.770 1.827 1.00 97.06 81 VAL A N 1
ATOM 620 C CA . VAL A 1 81 ? -15.548 5.503 1.827 1.00 97.06 81 VAL A CA 1
ATOM 621 C C . VAL A 1 81 ? -15.919 4.749 3.092 1.00 97.06 81 VAL A C 1
ATOM 623 O O . VAL A 1 81 ? -15.579 5.167 4.198 1.00 97.06 81 VAL A O 1
ATOM 626 N N . GLU A 1 82 ? -16.616 3.632 2.938 1.00 98.06 82 GLU A N 1
ATOM 627 C CA . GLU A 1 82 ? -16.859 2.698 4.029 1.00 98.06 82 GLU A CA 1
ATOM 628 C C . GLU A 1 82 ? -15.659 1.756 4.147 1.00 98.06 82 GLU A C 1
ATOM 630 O O . GLU A 1 82 ? -15.291 1.092 3.176 1.00 98.06 82 GLU A O 1
ATOM 635 N N . LEU A 1 83 ? -15.050 1.699 5.330 1.00 98.31 83 LEU A N 1
ATOM 636 C CA . LEU A 1 83 ? -14.048 0.706 5.700 1.00 98.31 83 LEU A CA 1
ATOM 637 C C . LEU A 1 83 ? -14.695 -0.323 6.624 1.00 98.31 83 LEU A C 1
ATOM 639 O O . LEU A 1 83 ? -15.403 0.037 7.564 1.00 98.31 83 LEU A O 1
ATOM 643 N N . THR A 1 84 ? -14.407 -1.595 6.378 1.00 98.19 84 THR A N 1
ATOM 644 C CA . THR A 1 84 ? -14.896 -2.721 7.183 1.00 98.19 84 THR A CA 1
ATOM 645 C C . THR A 1 84 ? -13.734 -3.617 7.579 1.00 98.19 84 THR A C 1
ATOM 647 O O . THR A 1 84 ? -12.768 -3.771 6.822 1.00 98.19 84 THR A O 1
ATOM 650 N N . GLY A 1 85 ? -13.802 -4.196 8.771 1.00 97.38 85 GLY A N 1
ATOM 651 C CA . GLY A 1 85 ? -12.708 -5.007 9.280 1.00 97.38 85 GLY A CA 1
ATOM 652 C C . GLY A 1 85 ? -12.991 -5.688 10.607 1.00 97.38 85 GLY A C 1
ATOM 653 O O . GLY A 1 85 ? -14.126 -5.718 11.079 1.00 97.38 85 GLY A O 1
ATOM 654 N N . GLU A 1 86 ? -11.923 -6.205 11.201 1.00 97.19 86 GLU A N 1
ATOM 655 C CA . GLU A 1 86 ? -11.920 -6.953 12.457 1.00 97.19 86 GLU A CA 1
ATOM 656 C C . GLU A 1 86 ? -11.113 -6.225 13.545 1.00 97.19 86 GLU A C 1
ATOM 658 O O . GLU A 1 86 ? -10.086 -5.592 13.276 1.00 97.19 86 GLU A O 1
ATOM 663 N N . LEU A 1 87 ? -11.574 -6.338 14.788 1.00 96.81 87 LEU A N 1
ATOM 664 C CA . LEU A 1 87 ? -10.938 -5.904 16.027 1.00 96.81 87 LEU A CA 1
ATOM 665 C C . LEU A 1 87 ? -10.352 -7.125 16.742 1.00 96.81 87 LEU A C 1
ATOM 667 O O . LEU A 1 87 ? -10.989 -8.173 16.816 1.00 96.81 87 LEU A O 1
ATOM 671 N N . PHE A 1 88 ? -9.171 -6.982 17.340 1.00 94.44 88 PHE A N 1
ATOM 672 C CA . PHE A 1 88 ? -8.500 -8.067 18.063 1.00 94.44 88 PHE A CA 1
ATOM 673 C C . PHE A 1 88 ? -8.113 -7.650 19.482 1.00 94.44 88 PHE A C 1
ATOM 675 O O . PHE A 1 88 ? -8.092 -6.472 19.830 1.00 94.44 88 PHE A O 1
ATOM 682 N N . GLY A 1 89 ? -7.800 -8.631 20.333 1.00 90.19 89 GLY A N 1
ATOM 683 C CA . GLY A 1 89 ? -7.319 -8.365 21.695 1.00 90.19 89 GLY A CA 1
ATOM 684 C C . GLY A 1 89 ? -8.359 -7.709 22.612 1.00 90.19 89 GLY A C 1
ATOM 685 O O . GLY A 1 89 ? -7.994 -7.091 23.605 1.00 90.19 89 GLY A O 1
ATOM 686 N N . GLY A 1 90 ? -9.650 -7.812 22.279 1.00 91.50 90 GLY A N 1
ATOM 687 C CA . GLY A 1 90 ? -10.733 -7.261 23.096 1.00 91.50 90 GLY A CA 1
ATOM 688 C C . GLY A 1 90 ? -10.846 -5.734 23.069 1.00 91.50 90 GLY A C 1
ATOM 689 O O . GLY A 1 90 ? -11.591 -5.180 23.876 1.00 91.50 90 GLY A O 1
ATOM 690 N N . VAL A 1 91 ? -10.157 -5.047 22.149 1.00 93.12 91 VAL A N 1
ATOM 691 C CA . VAL A 1 91 ? -10.246 -3.585 22.039 1.00 93.12 91 VAL A CA 1
ATOM 692 C C . VAL A 1 91 ? -11.667 -3.132 21.693 1.00 93.12 91 VAL A C 1
ATOM 694 O O . VAL A 1 91 ? -12.433 -3.840 21.031 1.00 93.12 91 VAL A O 1
ATOM 697 N N . ARG A 1 92 ? -12.028 -1.938 22.166 1.00 9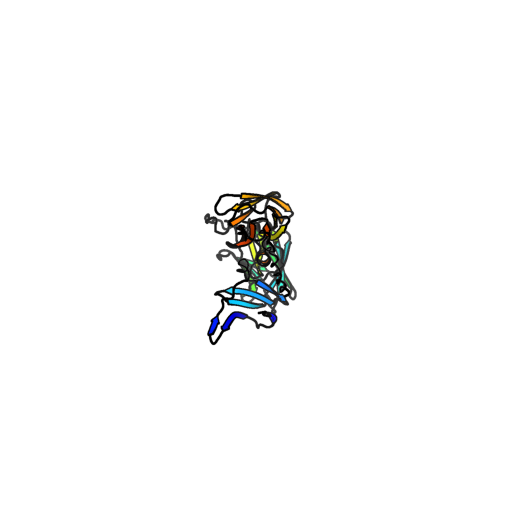4.62 92 ARG A N 1
ATOM 698 C CA . ARG A 1 92 ? -13.326 -1.290 21.930 1.00 94.62 92 ARG A CA 1
ATOM 699 C C . ARG A 1 92 ? -13.093 0.175 21.543 1.00 94.62 92 ARG A C 1
ATOM 701 O O . ARG A 1 92 ? -13.238 1.056 22.389 1.00 94.62 92 ARG A O 1
ATOM 708 N N . PRO A 1 93 ? -12.636 0.438 20.308 1.00 95.75 93 PRO A N 1
ATOM 709 C CA . PRO A 1 93 ? -12.465 1.801 19.834 1.00 95.75 93 PRO A CA 1
ATOM 710 C C . PRO A 1 93 ? -13.824 2.481 19.679 1.00 95.75 93 PRO A C 1
ATOM 712 O O . PRO A 1 93 ? -14.806 1.845 19.300 1.00 95.75 93 PRO A O 1
ATOM 715 N N . THR A 1 94 ? -13.870 3.777 19.959 1.00 95.31 94 THR A N 1
ATOM 716 C CA . THR A 1 94 ? -15.075 4.599 19.772 1.00 95.31 94 THR A CA 1
ATOM 717 C C . THR A 1 94 ? -14.999 5.415 18.489 1.00 95.31 94 THR A C 1
ATOM 719 O O . THR A 1 94 ? -16.031 5.764 17.907 1.00 95.31 94 THR A O 1
ATOM 722 N N . THR A 1 95 ? -13.776 5.721 18.047 1.00 97.81 95 THR A N 1
ATOM 723 C CA . THR A 1 95 ? -13.515 6.585 16.900 1.00 97.81 95 THR A CA 1
ATOM 724 C C . THR A 1 95 ? -12.293 6.144 16.095 1.00 97.81 95 THR A C 1
ATOM 726 O O . THR A 1 95 ? -11.397 5.457 16.592 1.00 97.81 95 THR A O 1
ATOM 729 N N . LEU A 1 96 ? -12.277 6.540 14.825 1.00 98.06 96 LEU A N 1
ATOM 730 C CA . LEU A 1 96 ? -11.130 6.505 13.933 1.00 98.06 96 LEU A CA 1
ATOM 731 C C . LEU A 1 96 ? -10.663 7.947 13.709 1.00 98.06 96 LEU A C 1
ATOM 733 O O . LEU A 1 96 ? -11.421 8.756 13.171 1.00 98.06 96 LEU A O 1
ATOM 737 N N . SER A 1 97 ? -9.427 8.240 14.098 1.00 97.44 97 SER A N 1
ATOM 738 C CA . SER A 1 97 ? -8.734 9.485 13.778 1.00 97.44 97 SER A CA 1
ATOM 739 C C . SER A 1 97 ? -8.071 9.375 12.407 1.00 97.44 97 SER A C 1
ATOM 741 O O . SER A 1 97 ? -7.378 8.394 12.105 1.00 97.44 97 SER A O 1
ATOM 743 N N . VAL A 1 98 ? -8.287 10.391 11.575 1.00 96.50 98 VAL A N 1
ATOM 744 C CA . VAL A 1 98 ? -7.592 10.606 10.307 1.00 96.50 98 VAL A CA 1
ATOM 745 C C . VAL A 1 98 ? -6.942 11.982 10.361 1.00 96.50 98 VAL A C 1
ATOM 747 O O . VAL A 1 98 ? -7.611 13.009 10.267 1.00 96.50 98 VAL A O 1
ATOM 750 N N . GLN A 1 99 ? -5.625 11.992 10.534 1.00 93.38 99 GLN A N 1
ATOM 751 C CA . GLN A 1 99 ? -4.846 13.187 10.833 1.00 93.38 99 GLN A CA 1
ATOM 752 C C . GLN A 1 99 ? -3.903 13.537 9.680 1.00 93.38 99 GLN A C 1
ATOM 754 O O . GLN A 1 99 ? -3.242 12.668 9.103 1.00 93.38 99 GLN A O 1
ATOM 759 N N . HIS A 1 100 ? -3.822 14.822 9.345 1.00 89.25 100 HIS A N 1
ATOM 760 C CA . HIS A 1 100 ? -2.852 15.330 8.383 1.00 89.25 100 HIS A CA 1
ATOM 761 C C . HIS A 1 100 ? -1.418 15.156 8.933 1.00 89.25 100 HIS A C 1
ATOM 763 O O . HIS A 1 100 ? -1.213 15.323 10.136 1.00 89.25 100 HIS A O 1
ATOM 769 N N . PRO A 1 101 ? -0.401 14.832 8.109 1.00 84.25 101 PRO A N 1
ATOM 770 C CA . PRO A 1 101 ? 0.968 14.582 8.582 1.00 84.25 101 PRO A CA 1
ATOM 771 C C . PRO A 1 101 ? 1.592 15.660 9.473 1.00 84.25 101 PRO A C 1
ATOM 773 O O . PRO A 1 101 ? 2.367 15.325 10.368 1.00 84.25 101 PRO A O 1
ATOM 776 N N . ASP A 1 102 ? 1.274 16.929 9.222 1.00 83.38 102 ASP A N 1
ATOM 777 C CA . ASP A 1 102 ? 1.776 18.085 9.978 1.00 83.38 102 ASP A CA 1
ATOM 778 C C . ASP A 1 102 ? 0.946 18.413 11.237 1.00 83.38 102 ASP A C 1
ATOM 780 O O . ASP A 1 102 ? 1.279 19.346 11.964 1.00 83.38 102 ASP A O 1
ATOM 784 N N . GLY A 1 103 ? -0.129 17.661 11.501 1.00 84.62 103 GLY A N 1
ATOM 785 C CA . GLY A 1 103 ? -1.038 17.880 12.628 1.00 84.62 103 GLY A CA 1
ATOM 786 C C . GLY A 1 103 ? -1.991 19.071 12.475 1.00 84.62 103 GLY A C 1
ATOM 787 O O . GLY A 1 103 ? -2.740 19.358 13.402 1.00 84.62 103 GLY A O 1
ATOM 788 N N . SER A 1 104 ? -2.006 19.760 11.331 1.00 83.75 104 SER A N 1
ATOM 789 C CA . SER A 1 104 ? -2.866 20.932 11.093 1.00 83.75 104 SER A CA 1
ATOM 790 C C . SER A 1 104 ? -4.358 20.604 11.065 1.00 83.75 104 SER A C 1
ATOM 792 O O . SER A 1 104 ? -5.191 21.483 11.290 1.00 83.75 104 SER A O 1
ATOM 794 N N . ARG A 1 105 ? -4.703 19.351 10.753 1.00 87.94 105 ARG A N 1
ATOM 795 C CA . ARG A 1 105 ? -6.079 18.877 10.599 1.00 87.94 105 ARG A CA 1
ATOM 796 C C . ARG A 1 105 ? -6.220 17.470 11.146 1.00 87.94 105 ARG A C 1
ATOM 798 O O . ARG A 1 105 ? -5.365 16.614 10.914 1.00 87.94 105 ARG A O 1
ATOM 805 N N . GLU A 1 106 ? -7.337 17.233 11.809 1.00 93.56 106 GLU A N 1
ATOM 806 C CA . GLU A 1 106 ? -7.727 15.931 12.323 1.00 93.56 106 GLU A CA 1
ATOM 807 C C . GLU A 1 106 ? -9.233 15.764 12.166 1.00 93.56 106 GLU A C 1
ATOM 809 O O . GLU A 1 106 ? -10.011 16.649 12.524 1.00 93.56 106 GLU A O 1
ATOM 814 N N . PHE A 1 107 ? -9.630 14.617 11.627 1.00 95.94 107 PHE A N 1
ATOM 815 C CA . PHE A 1 107 ? -11.021 14.217 11.517 1.00 95.94 107 PHE A CA 1
ATOM 816 C C . PHE A 1 107 ? -11.265 12.980 12.366 1.00 95.94 107 PHE A C 1
ATOM 818 O O . PHE A 1 107 ? -10.472 12.040 12.348 1.00 95.94 107 PHE A O 1
ATOM 825 N N . MET A 1 108 ? -12.386 12.980 13.081 1.00 97.06 108 MET A N 1
ATOM 826 C CA . MET A 1 108 ? -12.771 11.913 13.996 1.00 97.06 108 MET A CA 1
ATOM 827 C C . MET A 1 108 ? -14.081 11.298 13.524 1.00 97.06 108 MET A C 1
ATOM 829 O O . MET A 1 108 ? -15.114 11.965 13.491 1.00 97.06 108 MET A O 1
ATOM 833 N N . TYR A 1 109 ? -14.045 10.015 13.181 1.00 97.88 109 TYR A N 1
ATOM 834 C CA . TYR A 1 109 ? -15.203 9.291 12.664 1.00 97.88 109 TYR A CA 1
ATOM 835 C C . TYR A 1 109 ? -15.647 8.217 13.639 1.00 97.88 109 TYR A C 1
ATOM 837 O O . TYR A 1 109 ? -14.815 7.519 14.212 1.00 97.88 109 TYR A O 1
ATOM 845 N N . HIS A 1 110 ? -16.956 8.062 13.822 1.00 97.62 110 HIS A N 1
ATOM 846 C CA . HIS A 1 110 ? -17.489 7.026 14.700 1.00 97.62 110 HIS A CA 1
ATOM 847 C C . HIS A 1 110 ? -17.174 5.626 14.162 1.00 97.62 110 HIS A C 1
ATOM 849 O O . HIS A 1 110 ? -17.277 5.377 12.958 1.00 97.62 110 HIS A O 1
ATOM 855 N N . VAL A 1 111 ? -16.794 4.724 15.067 1.00 97.75 111 VAL A N 1
ATOM 856 C CA . VAL A 1 111 ? -16.586 3.309 14.760 1.00 97.75 111 VAL A CA 1
ATOM 857 C C . VAL A 1 111 ? -17.808 2.522 15.214 1.00 97.75 111 VAL A C 1
ATOM 859 O O . VAL A 1 111 ? -18.049 2.366 16.410 1.00 97.75 111 VAL A O 1
ATOM 862 N N . ASP A 1 112 ? -18.543 1.986 14.244 1.00 96.00 112 ASP A N 1
ATOM 863 C CA . ASP A 1 112 ? -19.667 1.085 14.475 1.00 96.00 112 ASP A CA 1
ATOM 864 C C . ASP A 1 112 ? -19.115 -0.326 14.747 1.00 96.00 112 ASP A C 1
ATOM 866 O O . ASP A 1 112 ? -18.741 -1.050 13.821 1.00 96.00 112 ASP A O 1
ATOM 870 N N . GLY A 1 113 ? -19.016 -0.717 16.019 1.00 89.12 113 GLY A N 1
ATOM 871 C CA . GLY A 1 113 ? -18.555 -2.049 16.428 1.00 89.12 113 GLY A CA 1
ATOM 872 C C . GLY A 1 113 ? -19.696 -3.067 16.546 1.00 89.12 113 GLY A C 1
ATOM 873 O O . GLY A 1 113 ? -20.707 -2.793 17.189 1.00 89.12 113 GLY A O 1
ATOM 874 N N . SER A 1 114 ? -19.520 -4.270 15.992 1.00 85.25 114 SER A N 1
ATOM 875 C CA . SER A 1 114 ? -20.442 -5.403 16.167 1.00 85.25 114 SER A CA 1
ATOM 876 C C . SER A 1 114 ? -19.665 -6.701 16.384 1.00 85.25 114 SER A C 1
ATOM 878 O O . SER A 1 114 ? -19.061 -7.247 15.461 1.00 85.25 114 SER A O 1
ATOM 880 N N . GLY A 1 115 ? -19.656 -7.196 17.625 1.00 88.06 115 GLY A N 1
ATOM 881 C CA . GLY A 1 115 ? -18.825 -8.338 18.013 1.00 88.06 115 GLY A CA 1
ATOM 882 C C . GLY A 1 115 ? -17.335 -8.029 17.839 1.00 88.06 115 GLY A C 1
ATOM 883 O O . GLY A 1 115 ? -16.821 -7.101 18.461 1.00 88.06 115 GLY A O 1
ATOM 884 N N . GLU A 1 116 ? -16.655 -8.812 17.001 1.00 92.88 116 GLU A N 1
ATOM 885 C CA . GLU A 1 116 ? -15.267 -8.560 16.581 1.00 92.88 116 GLU A CA 1
ATOM 886 C C . GLU A 1 116 ? -15.184 -7.734 15.290 1.00 92.88 116 GLU A C 1
ATOM 888 O O . GLU A 1 116 ? -14.099 -7.329 14.900 1.00 92.88 116 GLU A O 1
ATOM 893 N N . GLY A 1 117 ? -16.302 -7.452 14.620 1.00 96.50 117 GLY A N 1
ATOM 894 C CA . GLY A 1 117 ? -16.328 -6.624 13.419 1.00 96.50 117 GLY A CA 1
ATOM 895 C C . GLY A 1 117 ? -16.405 -5.131 13.734 1.00 96.50 117 GLY A C 1
ATOM 896 O O . GLY A 1 117 ? -16.960 -4.723 14.758 1.00 96.50 117 GLY A O 1
ATOM 897 N N . PHE A 1 118 ? -15.909 -4.302 12.818 1.00 97.56 118 PHE A N 1
ATOM 898 C CA . PHE A 1 118 ? -16.142 -2.861 12.839 1.00 97.56 118 PHE A CA 1
ATOM 899 C C . PHE A 1 118 ? -16.428 -2.296 11.448 1.00 97.56 118 PHE A C 1
ATOM 901 O O . PHE A 1 118 ? -15.989 -2.833 10.428 1.00 97.56 118 PHE A O 1
ATOM 908 N N . THR A 1 119 ? -17.160 -1.185 11.420 1.00 98.19 119 THR A N 1
ATOM 909 C CA . THR A 1 119 ? -17.381 -0.353 10.234 1.00 98.19 119 THR A CA 1
ATOM 910 C C . THR A 1 119 ? -17.099 1.108 10.568 1.00 98.19 119 THR A C 1
ATOM 912 O O . THR A 1 119 ? -17.405 1.576 11.660 1.00 98.19 119 THR A O 1
ATOM 915 N N . VAL A 1 120 ? -16.511 1.842 9.628 1.00 98.25 120 VAL A N 1
ATOM 916 C CA . VAL A 1 120 ? -16.319 3.295 9.724 1.00 98.25 120 VAL A CA 1
ATOM 917 C C . VAL A 1 120 ? -16.534 3.926 8.354 1.00 98.25 120 VAL A C 1
ATOM 919 O O . VAL A 1 120 ? -16.165 3.344 7.335 1.00 98.25 120 VAL A O 1
ATOM 922 N N . ARG A 1 121 ? -17.151 5.109 8.314 1.00 98.19 121 ARG A N 1
ATOM 923 C CA . ARG A 1 121 ? -17.464 5.828 7.071 1.00 98.19 121 ARG A CA 1
ATOM 924 C C . ARG A 1 121 ? -16.719 7.154 7.035 1.00 98.19 121 ARG A C 1
ATOM 926 O O . ARG A 1 121 ? -16.936 7.997 7.899 1.00 98.19 121 ARG A O 1
ATOM 933 N N . LEU A 1 122 ? -15.877 7.320 6.022 1.00 97.19 122 LEU A N 1
ATOM 934 C CA . LEU A 1 122 ? -15.044 8.496 5.787 1.00 97.19 122 LEU A CA 1
ATOM 935 C C . LEU A 1 122 ? -15.681 9.352 4.685 1.00 97.19 122 LEU A C 1
ATOM 937 O O . LEU A 1 122 ? -15.704 8.903 3.537 1.00 97.19 122 LEU A O 1
ATOM 941 N N . PRO A 1 123 ? -16.208 10.549 4.969 1.00 96.62 123 PRO A N 1
ATOM 942 C CA . PRO A 1 123 ? -16.652 11.467 3.928 1.00 96.62 123 PRO A CA 1
ATOM 943 C C . PRO A 1 123 ? -15.489 11.827 2.998 1.00 96.62 123 PRO A C 1
ATOM 945 O O . PRO A 1 123 ? -14.405 12.192 3.450 1.00 96.62 123 PRO A O 1
ATOM 948 N N . LEU A 1 124 ? -15.699 11.731 1.682 1.00 94.12 124 LEU A N 1
ATOM 949 C CA . LEU A 1 124 ? -14.658 12.083 0.712 1.00 94.12 124 LEU A CA 1
ATOM 950 C C . LEU A 1 124 ? -14.298 13.570 0.776 1.00 94.12 124 LEU A C 1
ATOM 952 O O . LEU A 1 124 ? -13.134 13.915 0.588 1.00 94.12 124 LEU A O 1
ATOM 956 N N . ALA A 1 125 ? -15.273 14.433 1.077 1.00 93.19 125 ALA A N 1
ATOM 957 C CA . ALA A 1 125 ? -15.068 15.874 1.197 1.00 93.19 125 ALA A CA 1
ATOM 958 C C . ALA A 1 125 ? -13.936 16.210 2.184 1.00 93.19 125 ALA A C 1
ATOM 960 O O . ALA A 1 125 ? -13.020 16.948 1.824 1.00 93.19 125 ALA A O 1
ATOM 961 N N . ASP A 1 126 ? -13.931 15.567 3.354 1.00 92.88 126 ASP A N 1
ATOM 962 C CA . ASP A 1 126 ? -12.941 15.778 4.418 1.00 92.88 126 ASP A CA 1
ATOM 963 C C . ASP A 1 126 ? -11.514 15.428 3.958 1.00 92.88 126 ASP A C 1
ATOM 965 O O . ASP A 1 126 ? -10.544 16.093 4.315 1.00 92.88 126 ASP A O 1
ATOM 969 N N . LEU A 1 127 ? -11.378 14.406 3.106 1.00 89.94 127 LEU A N 1
ATOM 970 C CA . LEU A 1 127 ? -10.088 13.893 2.628 1.00 89.94 127 LEU A CA 1
ATOM 971 C C . LEU A 1 127 ? -9.568 14.592 1.365 1.00 89.94 127 LEU A C 1
ATOM 973 O O . LEU A 1 127 ? -8.412 14.391 0.985 1.00 89.94 127 LEU A O 1
ATOM 977 N N . THR A 1 128 ? -10.425 15.360 0.689 1.00 86.81 128 THR A N 1
ATOM 978 C CA . THR A 1 128 ? -10.102 16.054 -0.571 1.00 86.81 128 THR A CA 1
ATOM 979 C C . THR A 1 128 ? -9.788 17.532 -0.400 1.00 86.81 128 THR A C 1
ATOM 981 O O . THR A 1 128 ? -9.280 18.142 -1.343 1.00 86.81 128 THR A O 1
ATOM 984 N N . ASP A 1 129 ? -10.060 18.105 0.773 1.00 73.25 129 ASP A N 1
ATOM 985 C CA . ASP A 1 129 ? -9.769 19.508 1.030 1.00 73.25 129 ASP A CA 1
ATOM 986 C C . ASP A 1 129 ? -8.251 19.736 1.093 1.00 73.25 129 ASP A C 1
ATOM 988 O O . ASP A 1 129 ? -7.550 19.207 1.962 1.00 73.25 129 ASP A O 1
ATOM 992 N N . LYS A 1 130 ? -7.733 20.495 0.124 1.00 63.12 130 LYS A N 1
ATOM 993 C CA . LYS A 1 130 ? -6.294 20.708 -0.064 1.00 63.12 130 LYS A CA 1
ATOM 994 C C . LYS A 1 130 ? -5.808 21.821 0.867 1.00 63.12 130 LYS A C 1
ATOM 996 O O . LYS A 1 130 ? -6.484 22.845 0.971 1.00 63.12 130 LYS A O 1
ATOM 1001 N N . PRO A 1 131 ? -4.630 21.687 1.501 1.00 53.94 131 PRO A N 1
ATOM 1002 C CA . PRO A 1 131 ? -3.968 22.831 2.117 1.00 53.94 131 PRO A CA 1
ATOM 1003 C C . PRO A 1 131 ? -3.801 23.951 1.078 1.00 53.94 131 PRO A C 1
ATOM 1005 O O . PRO A 1 131 ? -3.419 23.694 -0.063 1.00 53.94 131 PRO A O 1
ATOM 1008 N N . VAL A 1 132 ? -4.139 25.184 1.463 1.00 50.34 132 VAL A N 1
ATOM 1009 C CA . VAL A 1 132 ? -4.312 26.321 0.537 1.00 50.34 132 VAL A CA 1
ATOM 1010 C C . VAL A 1 132 ? -2.998 26.826 -0.073 1.00 50.34 132 VAL A C 1
ATOM 1012 O O . VAL A 1 132 ? -3.044 27.478 -1.107 1.00 50.34 132 VAL A O 1
ATOM 1015 N N . ASP A 1 133 ? -1.830 26.468 0.457 1.00 48.25 133 ASP A N 1
ATOM 1016 C CA . ASP A 1 133 ? -0.548 26.917 -0.092 1.00 48.25 133 ASP A CA 1
ATOM 1017 C C . ASP A 1 133 ? 0.546 25.869 0.135 1.00 48.25 133 ASP A C 1
ATOM 1019 O O . ASP A 1 133 ? 1.045 25.713 1.248 1.00 48.25 133 ASP A O 1
ATOM 1023 N N . GLU A 1 134 ? 0.967 25.179 -0.927 1.00 49.25 134 GLU A N 1
ATOM 1024 C CA . GLU A 1 134 ? 2.216 24.412 -0.916 1.00 49.25 134 GLU A CA 1
ATOM 1025 C C . GLU A 1 134 ? 3.218 25.030 -1.904 1.00 49.25 134 GLU A C 1
ATOM 1027 O O . GLU A 1 134 ? 2.916 25.162 -3.098 1.00 49.25 134 GLU A O 1
ATOM 1032 N N . PRO A 1 135 ? 4.431 25.410 -1.454 1.00 44.41 135 PRO A N 1
ATOM 1033 C CA . PRO A 1 135 ? 5.487 25.836 -2.361 1.00 44.41 135 PRO A CA 1
ATOM 1034 C C . PRO A 1 135 ? 5.851 24.693 -3.318 1.00 44.41 135 PRO A C 1
ATOM 1036 O O . PRO A 1 135 ? 5.870 23.523 -2.942 1.00 44.41 135 PRO A O 1
ATOM 1039 N N . ARG A 1 136 ? 6.174 25.026 -4.575 1.00 47.06 136 ARG A N 1
ATOM 1040 C CA . ARG A 1 136 ? 6.664 24.053 -5.567 1.00 47.06 136 ARG A CA 1
ATOM 1041 C C . ARG A 1 136 ? 7.973 23.430 -5.072 1.00 47.06 136 ARG A C 1
ATOM 1043 O O . ARG A 1 136 ? 9.033 24.036 -5.206 1.00 47.06 136 ARG A O 1
ATOM 1050 N N . LEU A 1 137 ? 7.891 22.228 -4.512 1.00 47.44 137 LEU A N 1
ATOM 1051 C CA . LEU A 1 137 ? 9.057 21.449 -4.107 1.00 47.44 137 LEU A CA 1
ATOM 1052 C C . LEU A 1 137 ? 9.750 20.830 -5.345 1.00 47.44 137 LEU A C 1
ATOM 1054 O O . LEU A 1 137 ? 9.116 20.671 -6.395 1.00 47.44 137 LEU A O 1
ATOM 1058 N N . PRO A 1 138 ? 11.058 20.508 -5.269 1.00 45.19 138 PRO A N 1
ATOM 1059 C CA . PRO A 1 138 ? 11.792 19.837 -6.348 1.00 45.19 138 PRO A CA 1
ATOM 1060 C C . PRO A 1 138 ? 11.119 18.528 -6.803 1.00 45.19 138 PRO A C 1
ATOM 1062 O O . PRO A 1 138 ? 10.459 17.863 -6.014 1.00 45.19 138 PRO A O 1
ATOM 1065 N N . LYS A 1 139 ? 11.331 18.105 -8.062 1.00 43.06 139 LYS A N 1
ATOM 1066 C CA . LYS A 1 139 ? 10.707 16.906 -8.689 1.00 43.06 139 LYS A CA 1
ATOM 1067 C C . LYS A 1 139 ? 10.963 15.566 -7.962 1.00 43.06 139 LYS A C 1
ATOM 1069 O O . LYS A 1 139 ? 10.286 14.567 -8.231 1.00 43.06 139 LYS A O 1
ATOM 1074 N N . GLU A 1 140 ? 11.958 15.520 -7.082 1.00 46.56 140 GLU A N 1
ATOM 1075 C CA . GLU A 1 140 ? 12.290 14.364 -6.235 1.00 46.56 140 GLU A CA 1
ATOM 1076 C C . GLU A 1 140 ? 11.385 14.247 -5.001 1.00 46.56 140 GLU A C 1
ATOM 1078 O O . GLU A 1 140 ? 11.284 13.171 -4.417 1.00 46.56 140 GLU A O 1
ATOM 1083 N N . VAL A 1 141 ? 10.672 15.318 -4.648 1.00 53.75 141 VAL A N 1
ATOM 1084 C CA . VAL A 1 141 ? 9.689 15.339 -3.564 1.00 53.75 141 VAL A CA 1
ATOM 1085 C C . VAL A 1 141 ? 8.349 14.803 -4.071 1.00 53.75 141 VAL A C 1
ATOM 1087 O O . VAL A 1 141 ? 8.064 14.815 -5.272 1.00 53.75 141 VAL A O 1
ATOM 1090 N N . GLU A 1 142 ? 7.552 14.252 -3.155 1.00 56.59 142 GLU A N 1
ATOM 1091 C CA . GLU A 1 142 ? 6.178 13.826 -3.415 1.00 56.59 142 GLU A CA 1
ATOM 1092 C C . GLU A 1 142 ? 5.435 14.912 -4.220 1.00 56.59 142 GLU A C 1
ATOM 1094 O O . GLU A 1 142 ? 5.599 16.100 -3.923 1.00 56.59 142 GLU A O 1
ATOM 1099 N N . PRO A 1 143 ? 4.704 14.559 -5.296 1.00 57.28 143 PRO A N 1
ATOM 1100 C CA . PRO A 1 143 ? 4.149 15.574 -6.173 1.00 57.28 143 PRO A CA 1
ATOM 1101 C C . PRO A 1 143 ? 3.201 16.501 -5.401 1.00 57.28 143 PRO A C 1
ATOM 1103 O O . PRO A 1 143 ? 2.410 15.997 -4.596 1.00 57.28 143 PRO A O 1
ATOM 1106 N N . PRO A 1 144 ? 3.232 17.818 -5.680 1.00 55.16 144 PRO A N 1
ATOM 1107 C CA . PRO A 1 144 ? 2.444 18.807 -4.950 1.00 55.16 144 PRO A CA 1
ATOM 1108 C C . PRO A 1 144 ? 0.956 18.441 -4.930 1.00 55.16 144 PRO A C 1
ATOM 1110 O O . PRO A 1 144 ? 0.395 18.032 -5.955 1.00 55.16 144 PRO A O 1
ATOM 1113 N N . GLY A 1 145 ? 0.325 18.589 -3.762 1.00 63.59 145 GLY A N 1
ATOM 1114 C CA . GLY A 1 145 ? -1.074 18.221 -3.541 1.00 63.59 145 GLY A CA 1
ATOM 1115 C C . GLY A 1 145 ? -1.332 16.729 -3.297 1.00 63.59 145 GLY A C 1
ATOM 1116 O O . GLY A 1 145 ? -2.470 16.291 -3.485 1.00 63.59 145 GLY A O 1
ATOM 1117 N N . SER A 1 146 ? -0.310 15.956 -2.907 1.00 77.19 146 SER A N 1
ATOM 1118 C CA . SER A 1 146 ? -0.497 14.607 -2.362 1.00 77.19 146 SER A CA 1
ATOM 1119 C C . SER A 1 146 ? -0.428 14.636 -0.836 1.00 77.19 146 SER A C 1
ATOM 1121 O O . SER A 1 146 ? 0.488 15.224 -0.272 1.00 77.19 146 SER A O 1
ATOM 1123 N N . VAL A 1 147 ? -1.370 13.977 -0.164 1.00 86.25 147 VAL A N 1
ATOM 1124 C CA . VAL A 1 147 ? -1.442 13.930 1.304 1.00 86.25 147 VAL A CA 1
ATOM 1125 C C . VAL A 1 147 ? -1.545 12.484 1.749 1.00 86.25 147 VAL A C 1
ATOM 1127 O O . VAL A 1 147 ? -2.432 11.767 1.299 1.00 86.25 147 VAL A O 1
ATOM 1130 N N . ARG A 1 148 ? -0.681 12.050 2.667 1.00 89.56 148 ARG A N 1
ATOM 1131 C CA . ARG A 1 148 ? -0.747 10.716 3.285 1.00 89.56 148 ARG A CA 1
ATOM 1132 C C . ARG A 1 148 ? -1.305 10.835 4.692 1.00 89.56 148 ARG A C 1
ATOM 1134 O O . ARG A 1 148 ? -0.566 11.124 5.624 1.00 89.56 148 ARG A O 1
ATOM 1141 N N . TRP A 1 149 ? -2.599 10.609 4.854 1.00 92.12 149 TRP A N 1
ATOM 1142 C CA . TRP A 1 149 ? -3.246 10.741 6.151 1.00 92.12 149 TRP A CA 1
ATOM 1143 C C . TRP A 1 149 ? -2.749 9.672 7.132 1.00 92.12 149 TRP A C 1
ATOM 1145 O O . TRP A 1 149 ? -2.622 8.491 6.793 1.00 92.12 149 TRP A O 1
ATOM 1155 N N . ARG A 1 150 ? -2.482 10.077 8.374 1.00 92.62 150 ARG A N 1
ATOM 1156 C CA . ARG A 1 150 ? -2.220 9.164 9.486 1.00 92.62 150 ARG A CA 1
ATOM 1157 C C . ARG A 1 150 ? -3.554 8.647 10.008 1.00 92.62 150 ARG A C 1
ATOM 1159 O O . ARG A 1 150 ? -4.385 9.437 10.433 1.00 92.62 150 ARG A O 1
ATOM 1166 N N . VAL A 1 151 ? -3.732 7.329 10.011 1.00 96.25 151 VAL A N 1
ATOM 1167 C CA . VAL A 1 151 ? -4.979 6.690 10.449 1.00 96.25 151 VAL A CA 1
ATOM 1168 C C . VAL A 1 151 ? -4.763 5.917 11.747 1.00 96.25 151 VAL A C 1
ATOM 1170 O O . VAL A 1 151 ? -3.878 5.058 11.824 1.00 96.25 151 VAL A O 1
ATOM 1173 N N . ARG A 1 152 ? -5.567 6.216 12.770 1.00 97.25 152 ARG A N 1
ATOM 1174 C CA . ARG A 1 152 ? -5.509 5.595 14.102 1.00 97.25 152 ARG A CA 1
ATOM 1175 C C . ARG A 1 152 ? -6.906 5.260 14.600 1.00 97.25 152 ARG A C 1
ATOM 1177 O O . ARG A 1 152 ? -7.849 5.992 14.336 1.00 97.25 152 ARG A O 1
ATOM 1184 N N . LEU A 1 153 ? -7.041 4.172 15.347 1.00 96.75 153 LEU A N 1
ATOM 1185 C CA . LEU A 1 153 ? -8.207 3.965 16.205 1.00 96.75 153 LEU A CA 1
ATOM 1186 C C . LEU A 1 153 ? -7.964 4.635 17.546 1.00 96.75 153 LEU A C 1
ATOM 1188 O O . LEU A 1 153 ? -6.849 4.571 18.055 1.00 96.75 153 LEU A O 1
ATOM 1192 N N . VAL A 1 154 ? -9.011 5.204 18.127 1.00 97.38 154 VAL A N 1
ATOM 1193 C CA . VAL A 1 154 ? -8.956 5.844 19.439 1.00 97.38 154 VAL A CA 1
ATOM 1194 C C . VAL A 1 154 ? -9.894 5.109 20.391 1.00 97.38 154 VAL A C 1
ATOM 1196 O O . VAL A 1 154 ? -11.073 4.875 20.094 1.00 97.38 154 VAL A O 1
ATOM 1199 N N . LEU A 1 155 ? -9.339 4.681 21.523 1.00 95.81 155 LEU A N 1
ATOM 1200 C CA . LEU A 1 155 ? -10.073 4.036 22.608 1.00 95.81 155 LEU A CA 1
ATOM 1201 C C . LEU A 1 155 ? -10.782 5.073 23.493 1.00 95.81 155 LEU A C 1
ATOM 1203 O O . LEU A 1 155 ? -10.515 6.270 23.420 1.00 95.81 155 LEU A O 1
ATOM 1207 N N . ALA A 1 156 ? -11.673 4.611 24.373 1.00 93.81 156 ALA A N 1
ATOM 1208 C CA . ALA A 1 156 ? -12.405 5.484 25.297 1.00 93.81 156 ALA A CA 1
ATOM 1209 C C . ALA A 1 156 ? -11.499 6.254 26.282 1.00 93.81 156 ALA A C 1
ATOM 1211 O O . ALA A 1 156 ? -11.892 7.310 26.766 1.00 93.81 156 ALA A O 1
ATOM 1212 N N . ASP A 1 157 ? -10.300 5.739 26.566 1.00 94.50 157 ASP A N 1
ATOM 1213 C CA . ASP A 1 157 ? -9.290 6.389 27.411 1.00 94.50 157 ASP A CA 1
ATOM 1214 C C . ASP A 1 157 ? -8.369 7.351 26.632 1.00 94.50 157 ASP A C 1
ATOM 1216 O O . ASP A 1 157 ? -7.444 7.918 27.210 1.00 94.50 157 ASP A O 1
ATOM 1220 N N . GLY A 1 158 ? -8.617 7.540 25.330 1.00 95.31 158 GLY A N 1
ATOM 1221 C CA . GLY A 1 158 ? -7.803 8.370 24.443 1.00 95.31 158 GLY A CA 1
ATOM 1222 C C . GLY A 1 158 ? -6.581 7.661 23.854 1.00 95.31 158 GLY A C 1
ATOM 1223 O O . GLY A 1 158 ? -5.844 8.274 23.087 1.00 95.31 158 GLY A O 1
ATOM 1224 N N . THR A 1 159 ? -6.351 6.382 24.165 1.00 96.06 159 THR A N 1
ATOM 1225 C CA . THR A 1 159 ? -5.236 5.624 23.585 1.00 96.06 159 THR A CA 1
ATOM 1226 C C . THR A 1 159 ? -5.404 5.484 22.075 1.00 96.06 159 THR A C 1
ATOM 1228 O O . THR A 1 159 ? -6.423 4.980 21.596 1.00 96.06 159 THR A O 1
ATOM 1231 N N . GLU A 1 160 ? -4.366 5.857 21.327 1.00 96.25 160 GLU A N 1
ATOM 1232 C CA . GLU A 1 160 ? -4.311 5.694 19.877 1.00 96.25 160 GLU A CA 1
ATOM 1233 C C . GLU A 1 160 ? -3.614 4.396 19.468 1.00 96.25 160 GLU A C 1
ATOM 1235 O O . GLU A 1 160 ? -2.491 4.100 19.886 1.00 96.25 160 GLU A O 1
ATOM 1240 N N . LEU A 1 161 ? -4.243 3.643 18.568 1.00 95.31 161 LEU A N 1
ATOM 1241 C CA . LEU A 1 161 ? -3.728 2.376 18.063 1.00 95.31 161 LEU A CA 1
ATOM 1242 C C . LEU A 1 161 ? -3.616 2.396 16.530 1.00 95.31 161 LEU A C 1
ATOM 1244 O O . LEU A 1 161 ? -4.496 2.922 15.845 1.00 95.31 161 LEU A O 1
ATOM 1248 N N . PRO A 1 162 ? -2.535 1.838 15.948 1.00 94.75 162 PRO A N 1
ATOM 1249 C CA . PRO A 1 162 ? -2.427 1.668 14.501 1.00 94.75 162 PRO A CA 1
ATOM 1250 C C . PRO A 1 162 ? -3.540 0.780 13.946 1.00 94.75 162 PRO A C 1
ATOM 1252 O O . PRO A 1 162 ? -3.943 -0.198 14.579 1.00 94.75 162 PRO A O 1
ATOM 1255 N N . VAL A 1 163 ? -3.942 1.067 12.710 1.00 96.50 163 VAL A N 1
ATOM 1256 C CA . VAL A 1 163 ? -4.875 0.234 11.951 1.00 96.50 163 VAL A CA 1
ATOM 1257 C C . VAL A 1 163 ? -4.105 -0.532 10.887 1.00 96.50 163 VAL A C 1
ATOM 1259 O O . VAL A 1 163 ? -3.462 0.059 10.020 1.00 96.50 163 VAL A O 1
ATOM 1262 N N . ALA A 1 164 ? -4.158 -1.860 10.942 1.00 95.50 164 ALA A N 1
ATOM 1263 C CA . ALA A 1 164 ? -3.626 -2.684 9.870 1.00 95.50 164 ALA A CA 1
ATOM 1264 C C . ALA A 1 164 ? -4.586 -2.695 8.671 1.00 95.50 164 ALA A C 1
ATOM 1266 O O . ALA A 1 164 ? -5.792 -2.533 8.818 1.00 95.50 164 ALA A O 1
ATOM 1267 N N . ALA A 1 165 ? -4.058 -2.955 7.485 1.00 94.69 165 ALA A N 1
ATOM 1268 C CA . ALA A 1 165 ? -4.817 -3.413 6.333 1.00 94.69 165 ALA A CA 1
ATOM 1269 C C . ALA A 1 165 ? -4.502 -4.888 6.086 1.00 94.69 165 ALA A C 1
ATOM 1271 O O . ALA A 1 165 ? -3.383 -5.348 6.354 1.00 94.69 165 ALA A O 1
ATOM 1272 N N . ARG A 1 166 ? -5.475 -5.636 5.570 1.00 92.81 166 ARG A N 1
ATOM 1273 C CA . ARG A 1 166 ? -5.244 -6.972 5.028 1.00 92.81 166 ARG A CA 1
ATOM 1274 C C . ARG A 1 166 ? -4.182 -6.899 3.933 1.00 92.81 166 ARG A C 1
ATOM 1276 O O . ARG A 1 166 ? -4.226 -6.007 3.092 1.00 92.81 166 ARG A O 1
ATOM 1283 N N . LEU A 1 167 ? -3.234 -7.835 3.912 1.00 86.62 167 LEU A N 1
ATOM 1284 C CA . LEU A 1 167 ? -2.139 -7.786 2.924 1.00 86.62 167 LEU A CA 1
ATOM 1285 C C . LEU A 1 167 ? -2.624 -7.901 1.471 1.00 86.62 167 LEU A C 1
ATOM 1287 O O . LEU A 1 167 ? -1.993 -7.358 0.571 1.00 86.62 167 LEU A O 1
ATOM 1291 N N . GLY A 1 168 ? -3.752 -8.582 1.256 1.00 84.31 168 GLY A N 1
ATOM 1292 C CA . GLY A 1 168 ? -4.440 -8.672 -0.033 1.00 84.31 168 GLY A CA 1
ATOM 1293 C C . GLY A 1 168 ? -5.551 -7.637 -0.230 1.00 84.31 168 GLY A C 1
ATOM 1294 O O . GLY A 1 168 ? -6.431 -7.871 -1.055 1.00 84.31 168 GLY A O 1
ATOM 1295 N N . LEU A 1 169 ? -5.576 -6.548 0.550 1.00 89.38 169 LEU A N 1
ATOM 1296 C CA . LEU A 1 169 ? -6.540 -5.465 0.358 1.00 89.38 169 LEU A CA 1
ATOM 1297 C C . LEU A 1 169 ? -6.321 -4.855 -1.033 1.00 89.38 169 LEU A C 1
ATOM 1299 O O . LEU A 1 169 ? -5.289 -4.236 -1.293 1.00 89.38 169 LEU A O 1
ATOM 1303 N N . ALA A 1 170 ? -7.284 -5.066 -1.930 1.00 87.06 170 ALA A N 1
ATOM 1304 C CA . ALA A 1 170 ? -7.242 -4.494 -3.269 1.00 87.06 170 ALA A CA 1
ATOM 1305 C C . ALA A 1 170 ? -7.223 -2.961 -3.171 1.00 87.06 170 ALA A C 1
ATOM 1307 O O . ALA A 1 170 ? -8.024 -2.429 -2.408 1.00 87.06 170 ALA A O 1
ATOM 1308 N N . PRO A 1 171 ? -6.379 -2.239 -3.927 1.00 87.88 171 PRO A N 1
ATOM 1309 C CA . PRO A 1 171 ? -6.372 -0.780 -3.897 1.00 87.88 171 PRO A CA 1
ATOM 1310 C C . PRO A 1 171 ? -7.739 -0.180 -4.231 1.00 87.88 171 PRO A C 1
ATOM 1312 O O . PRO A 1 171 ? -8.349 -0.504 -5.253 1.00 87.88 171 PRO A O 1
ATOM 1315 N N . GLY A 1 172 ? -8.214 0.721 -3.376 1.00 89.56 172 GLY A N 1
ATOM 1316 C CA . GLY A 1 172 ? -9.421 1.511 -3.596 1.00 89.56 172 GLY A CA 1
ATOM 1317 C C . GLY A 1 172 ? -9.086 2.869 -4.182 1.00 89.56 172 GLY A C 1
ATOM 1318 O O . GLY A 1 172 ? -8.191 3.541 -3.676 1.00 89.56 172 GLY A O 1
ATOM 1319 N N . ARG A 1 173 ? -9.826 3.290 -5.213 1.00 89.94 173 ARG A N 1
ATOM 1320 C CA . ARG A 1 173 ? -9.696 4.610 -5.841 1.00 89.94 173 ARG A CA 1
ATOM 1321 C C . ARG A 1 173 ? -11.055 5.304 -5.883 1.00 89.94 173 ARG A C 1
ATOM 1323 O O . ARG A 1 173 ? -11.966 4.835 -6.559 1.00 89.94 173 ARG A O 1
ATOM 1330 N N . TYR A 1 174 ? -11.164 6.435 -5.194 1.00 90.44 174 TYR A N 1
ATOM 1331 C CA . TYR A 1 174 ? -12.391 7.217 -5.036 1.00 90.44 174 TYR A CA 1
ATOM 1332 C C . TYR A 1 174 ? -12.104 8.685 -5.388 1.00 90.44 174 TYR A C 1
ATOM 1334 O O . TYR A 1 174 ? -11.867 9.528 -4.525 1.00 90.44 174 TYR A O 1
ATOM 1342 N N . GLY A 1 175 ? -12.019 8.981 -6.688 1.00 86.88 175 GLY A N 1
ATOM 1343 C CA . GLY A 1 175 ? -11.526 10.275 -7.173 1.00 86.88 175 GLY A CA 1
ATOM 1344 C C . GLY A 1 175 ? -10.008 10.400 -6.999 1.00 86.88 175 GLY A C 1
ATOM 1345 O O . GLY A 1 175 ? -9.252 9.588 -7.534 1.00 86.88 175 GLY A O 1
ATOM 1346 N N . GLU A 1 176 ? -9.537 11.412 -6.268 1.00 87.75 176 GLU A N 1
ATOM 1347 C CA . GLU A 1 176 ? -8.118 11.545 -5.888 1.00 87.75 176 GLU A CA 1
ATOM 1348 C C . GLU A 1 176 ? -7.771 10.761 -4.607 1.00 87.75 176 GLU A C 1
ATOM 1350 O O . GLU A 1 176 ? -6.595 10.521 -4.346 1.00 87.75 176 GLU A O 1
ATOM 1355 N N . VAL A 1 177 ? -8.764 10.303 -3.836 1.00 91.81 177 VAL A N 1
ATOM 1356 C CA . VAL A 1 177 ? -8.532 9.533 -2.605 1.00 91.81 177 VAL A CA 1
ATOM 1357 C C . VAL A 1 177 ? -8.240 8.070 -2.936 1.00 91.81 177 VAL A C 1
ATOM 1359 O O . VAL A 1 177 ? -8.976 7.427 -3.689 1.00 91.81 177 VAL A O 1
ATOM 1362 N N . CYS A 1 178 ? -7.177 7.532 -2.346 1.00 91.94 178 CYS A N 1
ATOM 1363 C CA . CYS A 1 178 ? -6.783 6.135 -2.424 1.00 91.94 178 CYS A CA 1
ATOM 1364 C C . CYS A 1 178 ? -6.785 5.491 -1.036 1.00 91.94 178 CYS A C 1
ATOM 1366 O O . CYS A 1 178 ? -6.342 6.097 -0.060 1.00 91.94 178 CYS A O 1
ATOM 1368 N N . VAL A 1 179 ? -7.229 4.236 -0.968 1.00 94.00 179 VAL A N 1
ATOM 1369 C CA . VAL A 1 179 ? -7.117 3.389 0.226 1.00 94.00 179 VAL A CA 1
ATOM 1370 C C . VAL A 1 179 ? -6.299 2.156 -0.126 1.00 94.00 179 VAL A C 1
ATOM 1372 O O . VAL A 1 179 ? -6.625 1.444 -1.073 1.00 94.00 179 VAL A O 1
ATOM 1375 N N . THR A 1 180 ? -5.206 1.925 0.598 1.00 91.62 180 THR A N 1
ATOM 1376 C CA . THR A 1 180 ? -4.241 0.854 0.306 1.00 91.62 180 THR A CA 1
ATOM 1377 C C . THR A 1 180 ? -3.639 0.263 1.582 1.00 91.62 180 THR A C 1
ATOM 1379 O O . THR A 1 180 ? -3.833 0.782 2.683 1.00 91.62 180 THR A O 1
ATOM 1382 N N . ALA A 1 181 ? -2.897 -0.837 1.436 1.00 89.12 181 ALA A N 1
ATOM 1383 C CA . ALA A 1 181 ? -1.972 -1.329 2.451 1.00 89.12 181 ALA A CA 1
ATOM 1384 C C . ALA A 1 181 ? -0.551 -0.831 2.147 1.00 89.12 181 ALA A C 1
ATOM 1386 O O . ALA A 1 181 ? -0.086 -0.928 1.009 1.00 89.12 181 ALA A O 1
ATOM 1387 N N . ASP A 1 182 ? 0.154 -0.329 3.160 1.00 83.81 182 ASP A N 1
ATOM 1388 C CA . ASP A 1 182 ? 1.552 0.077 3.016 1.00 83.81 182 ASP A CA 1
ATOM 1389 C C . ASP A 1 182 ? 2.555 -1.073 3.222 1.00 83.81 182 ASP A C 1
ATOM 1391 O O . ASP A 1 182 ? 2.183 -2.235 3.393 1.00 83.81 182 ASP A O 1
ATOM 1395 N N . ALA A 1 183 ? 3.850 -0.742 3.215 1.00 75.94 183 ALA A N 1
ATOM 1396 C CA . ALA A 1 183 ? 4.955 -1.689 3.378 1.00 75.94 183 ALA A CA 1
ATOM 1397 C C . ALA A 1 183 ? 4.891 -2.535 4.648 1.00 75.94 183 ALA A C 1
ATOM 1399 O O . ALA A 1 183 ? 5.263 -3.701 4.632 1.00 75.94 183 ALA A O 1
ATOM 1400 N N . ALA A 1 184 ? 4.412 -1.956 5.747 1.00 78.62 184 ALA A N 1
ATOM 1401 C CA . ALA A 1 184 ? 4.255 -2.637 7.027 1.00 78.62 184 ALA A CA 1
ATOM 1402 C C . ALA A 1 184 ? 2.848 -3.262 7.169 1.00 78.62 184 ALA A C 1
ATOM 1404 O O . ALA A 1 184 ? 2.423 -3.664 8.267 1.00 78.62 184 ALA A O 1
ATOM 1405 N N . GLY A 1 185 ? 2.100 -3.304 6.062 1.00 86.12 185 GLY A N 1
ATOM 1406 C CA . GLY A 1 185 ? 0.700 -3.687 5.980 1.00 86.12 185 GLY A CA 1
ATOM 1407 C C . GLY A 1 185 ? -0.217 -2.762 6.780 1.00 86.12 185 GLY A C 1
ATOM 1408 O O . GLY A 1 185 ? -1.274 -3.207 7.223 1.00 86.12 185 GLY A O 1
ATOM 1409 N N . GLN A 1 186 ? 0.185 -1.529 7.083 1.00 91.12 186 GLN A N 1
ATOM 1410 C CA . GLN A 1 186 ? -0.711 -0.573 7.733 1.00 91.12 186 GLN A CA 1
ATOM 1411 C C . GLN A 1 186 ? -1.721 -0.043 6.724 1.00 91.12 186 GLN A C 1
ATOM 1413 O O . GLN A 1 186 ? -1.425 0.062 5.533 1.00 91.12 186 GLN A O 1
ATOM 1418 N N . LEU A 1 187 ? -2.916 0.280 7.209 1.00 95.00 187 LEU A N 1
ATOM 1419 C CA . LEU A 1 187 ? -3.902 0.986 6.412 1.00 95.00 187 LEU A CA 1
ATOM 1420 C C . LEU A 1 187 ? -3.349 2.358 6.035 1.00 95.00 187 LEU A C 1
ATOM 1422 O O . LEU A 1 187 ? -2.887 3.115 6.890 1.00 95.00 187 LEU A O 1
ATOM 1426 N N . ARG A 1 188 ? -3.438 2.681 4.750 1.00 91.75 188 ARG A N 1
ATOM 1427 C CA . ARG A 1 188 ? -3.068 3.976 4.203 1.00 91.75 188 ARG A CA 1
ATOM 1428 C C . ARG A 1 188 ? -4.263 4.592 3.506 1.00 91.75 188 ARG A C 1
ATOM 1430 O O . ARG A 1 188 ? -4.858 3.969 2.631 1.00 91.75 188 ARG A O 1
ATOM 1437 N N . VAL A 1 189 ? -4.568 5.827 3.884 1.00 94.50 189 VAL A N 1
ATOM 1438 C CA . VAL A 1 189 ? -5.515 6.696 3.189 1.00 94.50 189 VAL A CA 1
ATOM 1439 C C . VAL A 1 189 ? -4.712 7.870 2.657 1.00 94.50 189 VAL A C 1
ATOM 1441 O O . VAL A 1 189 ? -4.004 8.530 3.415 1.00 94.50 189 VAL A O 1
ATOM 1444 N N . GLU A 1 190 ? -4.767 8.109 1.355 1.00 91.19 190 GLU A N 1
ATOM 1445 C CA . GLU A 1 190 ? -3.977 9.165 0.729 1.00 91.19 190 GLU A CA 1
ATOM 1446 C C . GLU A 1 190 ? -4.764 9.913 -0.344 1.00 91.19 190 GLU A C 1
ATOM 1448 O O . GLU A 1 190 ? -5.522 9.317 -1.100 1.00 91.19 190 GLU A O 1
ATOM 1453 N N . LEU A 1 191 ? -4.569 11.224 -0.421 1.00 90.12 191 LEU A N 1
ATOM 1454 C CA . LEU A 1 191 ? -4.959 12.033 -1.565 1.00 90.12 191 LEU A CA 1
ATOM 1455 C C . LEU A 1 191 ? -3.794 11.991 -2.553 1.00 90.12 191 LEU A C 1
ATOM 1457 O O . LEU A 1 191 ? -2.693 12.401 -2.205 1.00 90.12 191 LEU A O 1
ATOM 1461 N N . THR A 1 192 ? -3.985 11.464 -3.759 1.00 86.44 192 THR A N 1
ATOM 1462 C CA . THR A 1 192 ? -2.912 11.410 -4.758 1.00 86.44 192 THR A CA 1
ATOM 1463 C C . THR A 1 192 ? -3.443 11.396 -6.184 1.00 86.44 192 THR A C 1
ATOM 1465 O O . THR A 1 192 ? -4.468 10.798 -6.513 1.00 86.44 192 THR A O 1
ATOM 1468 N N . ARG A 1 193 ? -2.693 12.025 -7.085 1.00 85.50 193 ARG A N 1
ATOM 1469 C CA . ARG A 1 193 ? -2.915 11.955 -8.538 1.00 85.50 193 ARG A CA 1
ATOM 1470 C C . ARG A 1 193 ? -2.072 10.888 -9.217 1.00 85.50 193 ARG A C 1
ATOM 1472 O O . ARG A 1 193 ? -2.216 10.671 -10.412 1.00 85.50 193 ARG A O 1
ATOM 1479 N N . GLN A 1 194 ? -1.171 10.252 -8.477 1.00 88.25 194 GLN A N 1
ATOM 1480 C CA . GLN A 1 194 ? -0.269 9.267 -9.046 1.00 88.25 194 GLN A CA 1
ATOM 1481 C C . GLN A 1 194 ? -1.010 7.965 -9.325 1.00 88.25 194 GLN A C 1
ATOM 1483 O O . GLN A 1 194 ? -1.922 7.569 -8.591 1.00 88.25 194 GLN A O 1
ATOM 1488 N N . ALA A 1 195 ? -0.580 7.297 -10.388 1.00 91.25 195 ALA A N 1
ATOM 1489 C CA . ALA A 1 195 ? -0.939 5.917 -10.633 1.00 91.25 195 ALA A CA 1
ATOM 1490 C C . ALA A 1 195 ? -0.241 5.014 -9.619 1.00 91.25 195 ALA A C 1
ATOM 1492 O O . ALA A 1 195 ? 0.941 5.203 -9.327 1.00 91.25 195 ALA A O 1
ATOM 1493 N N . ILE A 1 196 ? -0.960 4.011 -9.130 1.00 90.81 196 ILE A N 1
ATOM 1494 C CA . ILE A 1 196 ? -0.436 3.000 -8.213 1.00 90.81 196 ILE A CA 1
ATOM 1495 C C . ILE A 1 196 ? -0.590 1.650 -8.900 1.00 90.81 196 ILE A C 1
ATOM 1497 O O . ILE A 1 196 ? -1.705 1.151 -9.032 1.00 90.81 196 ILE A O 1
ATOM 1501 N N . ALA A 1 197 ? 0.519 1.087 -9.368 1.00 92.56 197 ALA A N 1
ATOM 1502 C CA . ALA A 1 197 ? 0.586 -0.244 -9.945 1.00 92.56 197 ALA A CA 1
ATOM 1503 C C . ALA A 1 197 ? 0.457 -1.306 -8.847 1.00 92.56 197 ALA A C 1
ATOM 1505 O O . ALA A 1 197 ? 1.209 -1.296 -7.870 1.00 92.56 197 ALA A O 1
ATOM 1506 N N . ASP A 1 198 ? -0.487 -2.225 -9.030 1.00 90.56 198 ASP A N 1
ATOM 1507 C CA . ASP A 1 198 ? -0.770 -3.349 -8.135 1.00 90.56 198 ASP A CA 1
ATOM 1508 C C . ASP A 1 198 ? -0.499 -4.719 -8.783 1.00 90.56 198 ASP A C 1
ATOM 1510 O O . ASP A 1 198 ? -0.560 -5.752 -8.118 1.00 90.56 198 ASP A O 1
ATOM 1514 N N . VAL A 1 199 ? -0.124 -4.729 -10.065 1.00 91.44 199 VAL A N 1
ATOM 1515 C CA . VAL A 1 199 ? 0.366 -5.908 -10.785 1.00 91.44 199 VAL A CA 1
ATOM 1516 C C . VAL A 1 199 ? 1.499 -5.488 -11.710 1.00 91.44 199 VAL A C 1
ATOM 1518 O O . VAL A 1 199 ? 1.363 -4.528 -12.470 1.00 91.44 199 VAL A O 1
ATOM 1521 N N . LEU A 1 200 ? 2.595 -6.247 -11.687 1.00 92.50 200 LEU A N 1
ATOM 1522 C CA . LEU A 1 200 ? 3.707 -6.133 -12.627 1.00 92.50 200 LEU A CA 1
ATOM 1523 C C . LEU A 1 200 ? 4.134 -7.521 -13.099 1.00 92.50 200 LEU A C 1
ATOM 1525 O O . LEU A 1 200 ? 4.319 -8.423 -12.287 1.00 92.50 200 LEU A O 1
ATOM 1529 N N . ARG A 1 201 ? 4.305 -7.694 -14.410 1.00 92.81 201 ARG A N 1
ATOM 1530 C CA . ARG A 1 201 ? 4.786 -8.950 -15.000 1.00 92.81 201 ARG A CA 1
ATOM 1531 C C . ARG A 1 201 ? 5.424 -8.737 -16.361 1.00 92.81 201 ARG A C 1
ATOM 1533 O O . ARG A 1 201 ? 4.968 -7.901 -17.137 1.00 92.81 201 ARG A O 1
ATOM 1540 N N . TRP A 1 202 ? 6.433 -9.537 -16.672 1.00 90.88 202 TRP A N 1
ATOM 1541 C CA . TRP A 1 202 ? 6.958 -9.638 -18.029 1.00 90.88 202 TRP A CA 1
ATOM 1542 C C . TRP A 1 202 ? 6.068 -10.568 -18.860 1.00 90.88 202 TRP A C 1
ATOM 1544 O O . TRP A 1 202 ? 5.828 -11.708 -18.471 1.00 90.88 202 TRP A O 1
ATOM 1554 N N . GLU A 1 203 ? 5.576 -10.091 -20.001 1.00 91.44 203 GLU A N 1
ATOM 1555 C CA . GLU A 1 203 ? 4.787 -10.865 -20.965 1.00 91.44 203 GLU A CA 1
ATOM 1556 C C . GLU A 1 203 ? 5.284 -10.568 -22.380 1.00 91.44 203 GLU A C 1
ATOM 1558 O O . GLU A 1 203 ? 5.317 -9.414 -22.795 1.00 91.44 203 GLU A O 1
ATOM 1563 N N . HIS A 1 204 ? 5.671 -11.605 -23.129 1.00 88.12 204 HIS A N 1
ATOM 1564 C CA . HIS A 1 204 ? 6.104 -11.488 -24.531 1.00 88.12 204 HIS A CA 1
ATOM 1565 C C . HIS A 1 204 ? 7.182 -10.407 -24.779 1.00 88.12 204 HIS A C 1
ATOM 1567 O O . HIS A 1 204 ? 7.156 -9.718 -25.794 1.00 88.12 204 HIS A O 1
ATOM 1573 N N . GLY A 1 205 ? 8.123 -10.233 -23.842 1.00 86.69 205 GLY A N 1
ATOM 1574 C CA . GLY A 1 205 ? 9.189 -9.225 -23.949 1.00 86.69 205 GLY A CA 1
ATOM 1575 C C . GLY A 1 205 ? 8.770 -7.788 -23.602 1.00 86.69 205 GLY A C 1
ATOM 1576 O O . GLY A 1 205 ? 9.567 -6.866 -23.762 1.00 86.69 205 GLY A O 1
ATOM 1577 N N . ALA A 1 206 ? 7.547 -7.584 -23.112 1.00 91.69 206 ALA A N 1
ATOM 1578 C CA . ALA A 1 206 ? 7.045 -6.306 -22.621 1.00 91.69 206 ALA A CA 1
ATOM 1579 C C . ALA A 1 206 ? 6.746 -6.376 -21.118 1.00 91.69 206 ALA A C 1
ATOM 1581 O O . ALA A 1 206 ? 6.349 -7.419 -20.592 1.00 91.69 206 ALA A O 1
ATOM 1582 N N . LEU A 1 207 ? 6.906 -5.256 -20.415 1.00 93.19 207 LEU A N 1
ATOM 1583 C CA . LEU A 1 207 ? 6.420 -5.119 -19.051 1.00 93.19 207 LEU A CA 1
ATOM 1584 C C . LEU A 1 207 ? 4.933 -4.790 -19.107 1.00 93.19 207 LEU A C 1
ATOM 1586 O O . LEU A 1 207 ? 4.530 -3.724 -19.575 1.00 93.19 207 LEU A O 1
ATOM 1590 N N . ARG A 1 208 ? 4.108 -5.699 -18.605 1.00 95.00 208 ARG A N 1
ATOM 1591 C CA . ARG A 1 208 ? 2.699 -5.432 -18.365 1.00 95.00 208 ARG A CA 1
ATOM 1592 C C . ARG A 1 208 ? 2.507 -4.966 -16.935 1.00 95.00 208 ARG A C 1
ATOM 1594 O O . ARG A 1 208 ? 2.942 -5.624 -15.991 1.00 95.00 208 ARG A O 1
ATOM 1601 N N . LEU A 1 209 ? 1.798 -3.856 -16.799 1.00 94.12 209 LEU A N 1
ATOM 1602 C CA . LEU A 1 209 ? 1.441 -3.273 -15.521 1.00 94.12 209 LEU A CA 1
ATOM 1603 C C . LEU A 1 209 ? -0.052 -2.960 -15.498 1.00 94.12 209 LEU A C 1
ATOM 1605 O O . LEU A 1 209 ? -0.629 -2.519 -16.496 1.00 94.12 209 LEU A O 1
ATOM 1609 N N . SER A 1 210 ? -0.671 -3.198 -14.350 1.00 93.88 210 SER A N 1
ATOM 1610 C CA . SER A 1 210 ? -2.005 -2.700 -14.040 1.00 93.88 210 SER A CA 1
ATOM 1611 C C . SER A 1 210 ? -2.017 -2.075 -12.661 1.00 93.88 210 SER A C 1
ATOM 1613 O O . SER A 1 210 ? -1.127 -2.319 -11.845 1.00 93.88 210 SER A O 1
ATOM 1615 N N . GLY A 1 211 ? -3.018 -1.242 -12.422 1.00 93.31 211 GLY A N 1
ATOM 1616 C CA . GLY A 1 211 ? -3.148 -0.551 -11.157 1.00 93.31 211 GLY A CA 1
ATOM 1617 C C . GLY A 1 211 ? -4.336 0.380 -11.122 1.00 93.31 211 GLY A C 1
ATOM 1618 O O . GLY A 1 211 ? -5.172 0.379 -12.025 1.00 93.31 211 GLY A O 1
ATOM 1619 N N . THR A 1 212 ? -4.382 1.211 -10.091 1.00 91.50 212 THR A N 1
ATOM 1620 C CA . THR A 1 212 ? -5.384 2.264 -9.943 1.00 91.50 212 THR A CA 1
ATOM 1621 C C . THR A 1 212 ? -4.838 3.608 -10.385 1.00 91.50 212 THR A C 1
ATOM 1623 O O . THR A 1 212 ? -3.715 3.973 -10.033 1.00 91.50 212 THR A O 1
ATOM 1626 N N . HIS A 1 213 ? -5.648 4.373 -11.108 1.00 87.06 213 HIS A N 1
ATOM 1627 C CA . HIS A 1 213 ? -5.340 5.746 -11.496 1.00 87.06 213 HIS A CA 1
ATOM 1628 C C . HIS A 1 213 ? -6.632 6.543 -11.644 1.00 87.06 213 HIS A C 1
ATOM 1630 O O . HIS A 1 213 ? -7.614 6.042 -12.191 1.00 87.06 213 HIS A O 1
ATOM 1636 N N . GLY A 1 214 ? -6.633 7.776 -11.146 1.00 74.69 214 GLY A N 1
ATOM 1637 C CA . GLY A 1 214 ? -7.738 8.710 -11.340 1.00 74.69 214 GLY A CA 1
ATOM 1638 C C . GLY A 1 214 ? -7.489 9.561 -12.581 1.00 74.69 214 GLY A C 1
ATOM 1639 O O . GLY A 1 214 ? -6.378 10.044 -12.768 1.00 74.69 214 GLY A O 1
ATOM 1640 N N . GLY A 1 215 ? -8.504 9.754 -13.421 1.00 68.38 215 GLY A N 1
ATOM 1641 C CA . GLY A 1 215 ? -8.404 10.586 -14.623 1.00 68.38 215 GLY A CA 1
ATOM 1642 C C . GLY A 1 215 ? -9.163 10.011 -15.817 1.00 68.38 215 GLY A C 1
ATOM 1643 O O . GLY A 1 215 ? -9.855 8.999 -15.697 1.00 68.38 215 GLY A O 1
ATOM 1644 N N . ASP A 1 216 ? -9.023 10.673 -16.966 1.00 63.75 216 ASP A N 1
ATOM 1645 C CA . ASP A 1 216 ? -9.744 10.360 -18.206 1.00 63.75 216 ASP A CA 1
ATOM 1646 C C . ASP A 1 216 ? -9.450 8.957 -18.746 1.00 63.75 216 ASP A C 1
ATOM 1648 O O . ASP A 1 216 ? -8.437 8.349 -18.414 1.00 63.75 216 ASP A O 1
ATOM 1652 N N . ALA A 1 217 ? -10.324 8.452 -19.625 1.00 60.53 217 ALA A N 1
ATOM 1653 C CA . ALA A 1 217 ? -10.299 7.079 -20.143 1.00 60.53 217 ALA A CA 1
ATOM 1654 C C . ALA A 1 217 ? -9.072 6.720 -21.010 1.00 60.53 217 ALA A C 1
ATOM 1656 O O . ALA A 1 217 ? -8.835 5.541 -21.276 1.00 60.53 217 ALA A O 1
ATOM 1657 N N . ARG A 1 218 ? -8.291 7.709 -21.456 1.00 65.94 218 ARG A N 1
ATOM 1658 C CA . ARG A 1 218 ? -7.055 7.513 -22.225 1.00 65.94 218 ARG A CA 1
ATOM 1659 C C . ARG A 1 218 ? -5.900 8.222 -21.537 1.00 65.94 218 ARG A C 1
ATOM 1661 O O . ARG A 1 218 ? -6.082 9.288 -20.960 1.00 65.94 218 ARG A O 1
ATOM 1668 N N . GLY A 1 219 ? -4.726 7.622 -21.630 1.00 80.69 219 GLY A N 1
ATOM 1669 C CA . GLY A 1 219 ? -3.480 8.210 -21.167 1.00 80.69 219 GLY A CA 1
ATOM 1670 C C . GLY A 1 219 ? -2.289 7.510 -21.798 1.00 80.69 219 GLY A C 1
ATOM 1671 O O . GLY A 1 219 ? -2.450 6.521 -22.516 1.00 80.69 219 GLY A O 1
ATOM 1672 N N . GLU A 1 220 ? -1.105 8.023 -21.507 1.00 90.31 220 GLU A N 1
ATOM 1673 C CA . GLU A 1 220 ? 0.151 7.517 -22.052 1.00 90.31 220 GLU A CA 1
ATOM 1674 C C . GLU A 1 220 ? 1.082 7.124 -20.910 1.00 90.31 220 GLU A C 1
ATOM 1676 O O . GLU A 1 220 ? 1.309 7.898 -19.973 1.00 90.31 220 GLU A O 1
ATOM 1681 N N . LEU A 1 221 ? 1.598 5.898 -20.985 1.00 94.00 221 LEU A N 1
ATOM 1682 C CA . LEU A 1 221 ? 2.653 5.425 -20.108 1.00 94.00 221 LEU A CA 1
ATOM 1683 C C . LEU A 1 221 ? 3.995 5.678 -20.786 1.00 94.00 221 LEU A C 1
ATOM 1685 O O . LEU A 1 221 ? 4.208 5.274 -21.928 1.00 94.00 221 LEU A O 1
ATOM 1689 N N . GLU A 1 222 ? 4.919 6.270 -20.045 1.00 94.31 222 GLU A N 1
ATOM 1690 C CA . GLU A 1 222 ? 6.264 6.575 -20.503 1.00 94.31 222 GLU A CA 1
ATOM 1691 C C . GLU A 1 222 ? 7.308 5.936 -19.583 1.00 94.31 222 GLU A C 1
ATOM 1693 O O . GLU A 1 222 ? 7.279 6.135 -18.369 1.00 94.31 222 GLU A O 1
ATOM 1698 N N . LEU A 1 223 ? 8.274 5.217 -20.153 1.00 94.88 223 LEU A N 1
ATOM 1699 C CA . LEU A 1 223 ? 9.539 4.902 -19.490 1.00 94.88 223 LEU A CA 1
ATOM 1700 C C . LEU A 1 223 ? 10.577 5.920 -19.939 1.00 94.88 223 LEU A C 1
ATOM 1702 O O . LEU A 1 223 ? 10.914 5.963 -21.121 1.00 94.88 223 LEU A O 1
ATOM 1706 N N . ARG A 1 224 ? 11.096 6.722 -19.010 1.00 94.12 224 ARG A N 1
ATOM 1707 C CA . ARG A 1 224 ? 12.091 7.767 -19.289 1.00 94.12 224 ARG A CA 1
ATOM 1708 C C . ARG A 1 224 ? 13.450 7.367 -18.727 1.00 94.12 224 ARG A C 1
ATOM 1710 O O . ARG A 1 224 ? 13.543 7.059 -17.540 1.00 94.12 224 ARG A O 1
ATOM 1717 N N . ALA A 1 225 ? 14.484 7.372 -19.563 1.00 93.44 225 ALA A N 1
ATOM 1718 C CA . ALA A 1 225 ? 15.857 7.116 -19.136 1.00 93.44 225 ALA A CA 1
ATOM 1719 C C . ALA A 1 225 ? 16.387 8.278 -18.283 1.00 93.44 225 ALA A C 1
ATOM 1721 O O . ALA A 1 225 ? 16.169 9.439 -18.628 1.00 93.44 225 ALA A O 1
ATOM 1722 N N . GLU A 1 226 ? 17.119 7.960 -17.215 1.00 88.56 226 GLU A N 1
ATOM 1723 C CA . GLU A 1 226 ? 17.713 8.947 -16.302 1.00 88.56 226 GLU A CA 1
ATOM 1724 C C . GLU A 1 226 ? 18.767 9.826 -17.005 1.00 88.56 226 GLU A C 1
ATOM 1726 O O . GLU A 1 226 ? 18.727 11.048 -16.892 1.00 88.56 226 GLU A O 1
ATOM 1731 N N . GLU A 1 227 ? 19.665 9.221 -17.790 1.00 81.50 227 GLU A N 1
ATOM 1732 C CA . GLU A 1 227 ? 20.883 9.898 -18.270 1.00 81.50 227 GLU A CA 1
ATOM 1733 C C . GLU A 1 227 ? 20.798 10.456 -19.706 1.00 81.50 227 GLU A C 1
ATOM 1735 O O . GLU A 1 227 ? 21.597 11.310 -20.077 1.00 81.50 227 GLU A O 1
ATOM 1740 N N . GLU A 1 228 ? 19.837 10.022 -20.533 1.00 69.50 228 GLU A N 1
ATOM 1741 C CA . GLU A 1 228 ? 19.893 10.269 -21.992 1.00 69.50 228 GLU A CA 1
ATOM 1742 C C . GLU A 1 228 ? 18.606 10.847 -22.611 1.00 69.50 228 GLU A C 1
ATOM 1744 O O . GLU A 1 228 ? 18.470 10.886 -23.832 1.00 69.50 228 GLU A O 1
ATOM 1749 N N . GLY A 1 229 ? 17.614 11.260 -21.811 1.00 77.50 229 GLY A N 1
ATOM 1750 C CA . GLY A 1 229 ? 16.351 11.837 -22.317 1.00 77.50 229 GLY A CA 1
ATOM 1751 C C . GLY A 1 229 ? 15.512 10.902 -23.212 1.00 77.50 229 GLY A C 1
ATOM 1752 O O . GLY A 1 229 ? 14.468 11.299 -23.733 1.00 77.50 229 GLY A O 1
ATOM 1753 N N . ARG A 1 230 ? 15.949 9.649 -23.392 1.00 89.88 230 ARG A N 1
ATOM 1754 C CA . ARG A 1 230 ? 15.251 8.610 -24.154 1.00 89.88 230 ARG A CA 1
ATOM 1755 C C . ARG A 1 230 ? 13.936 8.270 -23.470 1.00 89.88 230 ARG A C 1
ATOM 1757 O O . ARG A 1 230 ? 13.876 8.166 -22.247 1.00 89.88 230 ARG A O 1
ATOM 1764 N N . THR A 1 231 ? 12.896 8.065 -24.271 1.00 92.56 231 THR A N 1
ATOM 1765 C CA . THR A 1 231 ? 11.564 7.711 -23.779 1.00 92.56 231 THR A CA 1
ATOM 1766 C C . THR A 1 231 ? 10.987 6.567 -24.601 1.00 92.56 231 THR A C 1
ATOM 1768 O O . THR A 1 231 ? 11.065 6.589 -25.828 1.00 92.56 231 THR A O 1
ATOM 1771 N N . VAL A 1 232 ? 10.389 5.588 -23.929 1.00 93.69 232 VAL A N 1
ATOM 1772 C CA . VAL A 1 232 ? 9.564 4.539 -24.541 1.00 93.69 232 VAL A CA 1
ATOM 1773 C C . VAL A 1 232 ? 8.124 4.761 -24.113 1.00 93.69 232 VAL A C 1
ATOM 1775 O O . VAL A 1 232 ? 7.871 5.004 -22.937 1.00 93.69 232 VAL A O 1
ATOM 1778 N N . ARG A 1 233 ? 7.193 4.691 -25.063 1.00 94.06 233 ARG A N 1
ATOM 1779 C CA . ARG A 1 233 ? 5.776 4.996 -24.848 1.00 94.06 233 ARG A CA 1
ATOM 1780 C C . ARG A 1 233 ? 4.907 3.773 -25.064 1.00 94.06 233 ARG A C 1
ATOM 1782 O O . ARG A 1 233 ? 5.234 2.918 -25.886 1.00 94.06 233 ARG A O 1
ATOM 1789 N N . ALA A 1 234 ? 3.801 3.721 -24.340 1.00 93.44 234 ALA A N 1
ATOM 1790 C CA . ALA A 1 234 ? 2.757 2.735 -24.528 1.00 93.44 234 ALA A CA 1
ATOM 1791 C C . ALA A 1 234 ? 1.380 3.337 -24.251 1.00 93.44 234 ALA A C 1
ATOM 1793 O O . ALA A 1 234 ? 1.205 4.126 -23.317 1.00 93.44 234 ALA A O 1
ATOM 1794 N N . ASP A 1 235 ? 0.401 2.894 -25.035 1.00 92.00 235 ASP A N 1
ATOM 1795 C CA . ASP A 1 235 ? -0.997 3.224 -24.807 1.00 92.00 235 ASP A CA 1
ATOM 1796 C C . ASP A 1 235 ? -1.488 2.625 -23.490 1.00 92.00 235 ASP A C 1
ATOM 1798 O O . ASP A 1 235 ? -1.118 1.512 -23.091 1.00 92.00 235 ASP A O 1
ATOM 1802 N N . VAL A 1 236 ? -2.378 3.365 -22.831 1.00 93.00 236 VAL A N 1
ATOM 1803 C CA . VAL A 1 236 ? -2.999 2.938 -21.582 1.00 93.00 236 VAL A CA 1
ATOM 1804 C C . VAL A 1 236 ? -4.494 2.800 -21.764 1.00 93.00 236 VAL A C 1
ATOM 1806 O O . VAL A 1 236 ? -5.196 3.751 -22.109 1.00 93.00 236 VAL A O 1
ATOM 1809 N N . VAL A 1 237 ? -4.986 1.604 -21.463 1.00 90.62 237 VAL A N 1
ATOM 1810 C CA . VAL A 1 237 ? -6.416 1.319 -21.393 1.00 90.62 237 VAL A CA 1
ATOM 1811 C C . VAL A 1 237 ? -6.877 1.556 -19.964 1.00 90.62 237 VAL A C 1
ATOM 1813 O O . VAL A 1 237 ? -6.253 1.054 -19.025 1.00 90.62 237 VAL A O 1
ATOM 1816 N N . ARG A 1 238 ? -7.969 2.305 -19.789 1.00 86.88 238 ARG A N 1
ATOM 1817 C CA . ARG A 1 238 ? -8.566 2.555 -18.474 1.00 86.88 238 ARG A CA 1
ATOM 1818 C C . ARG A 1 238 ? -10.002 2.068 -18.420 1.00 86.88 238 ARG A C 1
ATOM 1820 O O . ARG A 1 238 ? -10.785 2.324 -19.329 1.00 86.88 238 ARG A O 1
ATOM 1827 N N . ASP A 1 239 ? -10.333 1.394 -17.328 1.00 83.75 239 ASP A N 1
ATOM 1828 C CA . ASP A 1 239 ? -11.680 0.925 -17.020 1.00 83.75 239 ASP A CA 1
ATOM 1829 C C . ASP A 1 239 ? -11.943 1.086 -15.522 1.00 83.75 239 ASP A C 1
ATOM 1831 O O . ASP A 1 239 ? -11.176 0.594 -14.695 1.00 83.75 239 ASP A O 1
ATOM 1835 N N . LYS A 1 240 ? -13.022 1.798 -15.171 1.00 79.44 240 LYS A N 1
ATOM 1836 C CA . LYS A 1 240 ? -13.510 1.968 -13.786 1.00 79.44 240 LYS A CA 1
ATOM 1837 C C . LYS A 1 240 ? -12.410 2.312 -12.764 1.00 79.44 240 LYS A C 1
ATOM 1839 O O . LYS A 1 240 ? -12.309 1.687 -11.712 1.00 79.44 240 LYS A O 1
ATOM 1844 N N . GLY A 1 241 ? -11.564 3.298 -13.078 1.00 80.69 241 GLY A N 1
ATOM 1845 C CA . GLY A 1 241 ? -10.478 3.753 -12.192 1.00 80.69 241 GLY A CA 1
ATOM 1846 C C . GLY A 1 241 ? -9.258 2.825 -12.139 1.00 80.69 241 GLY A C 1
ATOM 1847 O O . GLY A 1 241 ? -8.323 3.078 -11.376 1.00 80.69 241 GLY A O 1
ATOM 1848 N N . ARG A 1 242 ? -9.240 1.767 -12.958 1.00 88.88 242 ARG A N 1
ATOM 1849 C CA . ARG A 1 242 ? -8.068 0.926 -13.192 1.00 88.88 242 ARG A CA 1
ATOM 1850 C C . ARG A 1 242 ? -7.431 1.256 -14.524 1.00 88.88 242 ARG A C 1
ATOM 1852 O O . ARG A 1 242 ? -8.123 1.570 -15.486 1.00 88.88 242 ARG A O 1
ATOM 1859 N N . PHE A 1 243 ? -6.115 1.141 -14.584 1.00 92.31 243 PHE A N 1
ATOM 1860 C CA . PHE A 1 243 ? -5.351 1.253 -15.815 1.00 92.31 243 PHE A CA 1
ATOM 1861 C C . PHE A 1 243 ? -4.655 -0.070 -16.129 1.00 92.31 243 PHE A C 1
ATOM 1863 O O . PHE A 1 243 ? -4.365 -0.876 -15.243 1.00 92.31 243 PHE A O 1
ATOM 1870 N N . THR A 1 244 ? -4.393 -0.311 -17.405 1.00 94.12 244 THR A N 1
ATOM 1871 C CA . THR A 1 244 ? -3.538 -1.393 -17.884 1.00 94.12 244 THR A CA 1
ATOM 1872 C C . THR A 1 244 ? -2.705 -0.876 -19.039 1.00 94.12 244 THR A C 1
ATOM 1874 O O . THR A 1 244 ? -3.221 -0.213 -19.938 1.00 94.12 244 THR A O 1
ATOM 1877 N N . ALA A 1 245 ? -1.421 -1.202 -19.011 1.00 94.88 245 ALA A N 1
ATOM 1878 C CA . ALA A 1 245 ? -0.472 -0.842 -20.046 1.00 94.88 245 ALA A CA 1
ATOM 1879 C C . ALA A 1 245 ? 0.490 -2.005 -20.295 1.00 94.88 245 ALA A C 1
ATOM 1881 O O . ALA A 1 245 ? 0.785 -2.797 -19.393 1.00 94.88 245 ALA A O 1
ATOM 1882 N N . SER A 1 246 ? 0.975 -2.104 -21.527 1.00 95.06 246 SER A N 1
ATOM 1883 C CA . SER A 1 246 ? 2.044 -3.020 -21.909 1.00 95.06 246 SER A CA 1
ATOM 1884 C C . SER A 1 246 ? 3.123 -2.200 -22.591 1.00 95.06 246 SER A C 1
ATOM 1886 O O . SER A 1 246 ? 2.910 -1.687 -23.685 1.00 95.06 246 SER A O 1
ATOM 1888 N N . VAL A 1 247 ? 4.248 -2.023 -21.904 1.00 92.94 247 VAL A N 1
ATOM 1889 C CA . VAL A 1 247 ? 5.363 -1.221 -22.400 1.00 92.94 247 VAL A CA 1
ATOM 1890 C C . VAL A 1 247 ? 6.497 -2.134 -22.844 1.00 92.94 247 VAL A C 1
ATOM 1892 O O . VAL A 1 247 ? 6.902 -3.011 -22.076 1.00 92.94 247 VAL A O 1
ATOM 1895 N N . PRO A 1 248 ? 7.002 -1.992 -24.079 1.00 90.88 248 PRO A N 1
ATOM 1896 C CA . PRO A 1 248 ? 8.098 -2.825 -24.542 1.00 90.88 248 PRO A CA 1
ATOM 1897 C C . PRO A 1 248 ? 9.351 -2.586 -23.697 1.00 90.88 248 PRO A C 1
ATOM 1899 O O . PRO A 1 248 ? 9.565 -1.492 -23.166 1.00 90.88 248 PRO A O 1
ATOM 1902 N N . ALA A 1 249 ? 10.184 -3.620 -23.581 1.00 86.50 249 ALA A N 1
ATOM 1903 C CA . ALA A 1 249 ? 11.477 -3.513 -22.923 1.00 86.50 249 ALA A CA 1
ATOM 1904 C C . ALA A 1 249 ? 12.315 -2.380 -23.564 1.00 86.50 249 ALA A C 1
ATOM 1906 O O . ALA A 1 249 ? 12.486 -2.369 -24.788 1.00 86.50 249 ALA A O 1
ATOM 1907 N N . PRO A 1 250 ? 12.812 -1.404 -22.780 1.00 87.00 250 PRO A N 1
ATOM 1908 C CA . PRO A 1 250 ? 13.507 -0.254 -23.343 1.00 87.00 250 PRO A CA 1
ATOM 1909 C C . PRO A 1 250 ? 14.892 -0.622 -23.889 1.00 87.00 250 PRO A C 1
ATOM 1911 O O . PRO A 1 250 ? 15.610 -1.439 -23.323 1.00 87.00 250 PRO A O 1
ATOM 1914 N N . ALA A 1 251 ? 15.303 -0.002 -24.993 1.00 84.00 251 ALA A N 1
ATOM 1915 C CA . ALA A 1 251 ? 16.633 -0.227 -25.551 1.00 84.00 251 ALA A CA 1
ATOM 1916 C C . ALA A 1 251 ? 17.675 0.668 -24.863 1.00 84.00 251 ALA A C 1
ATOM 1918 O O . ALA A 1 251 ? 17.554 1.893 -24.880 1.00 84.00 251 ALA A O 1
ATOM 1919 N N . GLY A 1 252 ? 18.732 0.052 -24.331 1.00 86.12 252 GLY A N 1
ATOM 1920 C CA . GLY A 1 252 ? 19.892 0.748 -23.775 1.00 86.12 252 GLY A CA 1
ATOM 1921 C C . GLY A 1 252 ? 20.043 0.576 -22.267 1.00 86.12 252 GLY A C 1
ATOM 1922 O O . GLY A 1 252 ? 19.067 0.588 -21.517 1.00 86.12 252 GLY A O 1
ATOM 1923 N N . ALA A 1 253 ? 21.299 0.425 -21.839 1.00 90.06 253 ALA A N 1
ATOM 1924 C CA . ALA A 1 253 ? 21.650 0.323 -20.430 1.00 90.06 253 ALA A CA 1
ATOM 1925 C C . ALA A 1 253 ? 21.229 1.581 -19.664 1.00 90.06 253 ALA A C 1
ATOM 1927 O O . ALA A 1 253 ? 21.157 2.676 -20.231 1.00 90.06 253 ALA A O 1
ATOM 1928 N N . GLY A 1 254 ? 21.015 1.401 -18.366 1.00 91.62 254 GLY A N 1
ATOM 1929 C CA . GLY A 1 254 ? 20.756 2.477 -17.425 1.00 91.62 254 GLY A CA 1
ATOM 1930 C C . GLY A 1 254 ? 19.444 2.295 -16.680 1.00 91.62 254 GLY A C 1
ATOM 1931 O O . GLY A 1 254 ? 18.789 1.252 -16.753 1.00 91.62 254 GLY A O 1
ATOM 1932 N N . ARG A 1 255 ? 19.078 3.340 -15.943 1.00 92.62 255 ARG A N 1
ATOM 1933 C CA . ARG A 1 255 ? 17.854 3.388 -15.154 1.00 92.62 255 ARG A CA 1
ATOM 1934 C C . ARG A 1 255 ? 16.736 4.080 -15.920 1.00 92.62 255 ARG A C 1
ATOM 1936 O O . ARG A 1 255 ? 16.942 5.135 -16.519 1.00 92.62 255 ARG A O 1
ATOM 1943 N N . TRP A 1 256 ? 15.546 3.493 -15.857 1.00 94.31 256 TRP A N 1
ATOM 1944 C CA . TRP A 1 256 ? 14.342 4.007 -16.498 1.00 94.31 256 TRP A CA 1
ATOM 1945 C C . TRP A 1 256 ? 13.226 4.194 -15.472 1.00 94.31 256 TRP A C 1
ATOM 1947 O O . TRP A 1 256 ? 12.908 3.273 -14.725 1.00 94.31 256 TRP A O 1
ATOM 1957 N N . HIS A 1 257 ? 12.603 5.368 -15.450 1.00 93.44 257 HIS A N 1
ATOM 1958 C CA . HIS A 1 257 ? 11.512 5.707 -14.536 1.00 93.44 257 HIS A CA 1
ATOM 1959 C C . HIS A 1 257 ? 10.172 5.693 -15.269 1.00 93.44 257 HIS A C 1
ATOM 1961 O O . HIS A 1 257 ? 10.061 6.248 -16.365 1.00 93.44 257 HIS A O 1
ATOM 1967 N N . ALA A 1 258 ? 9.153 5.085 -14.660 1.00 94.31 258 ALA A N 1
ATOM 1968 C CA . ALA A 1 258 ? 7.815 5.027 -15.238 1.00 94.31 258 ALA A CA 1
ATOM 1969 C C . ALA A 1 258 ? 6.966 6.249 -14.860 1.00 94.31 258 ALA A C 1
ATOM 1971 O O . ALA A 1 258 ? 6.873 6.618 -13.687 1.00 94.31 258 ALA A O 1
ATOM 1972 N N . TYR A 1 259 ? 6.289 6.827 -15.849 1.00 93.06 259 TYR A N 1
ATOM 1973 C CA . TYR A 1 259 ? 5.360 7.941 -15.695 1.00 93.06 259 TYR A CA 1
ATOM 1974 C C . TYR A 1 259 ? 4.043 7.637 -16.400 1.00 93.06 259 TYR A C 1
ATOM 1976 O O . TYR A 1 259 ? 4.053 7.164 -17.530 1.00 93.06 259 TYR A O 1
ATOM 1984 N N . LEU A 1 260 ? 2.918 7.952 -15.764 1.00 92.12 260 LEU A N 1
ATOM 1985 C CA . LEU A 1 260 ? 1.597 7.952 -16.382 1.00 92.12 260 LEU A CA 1
ATOM 1986 C C . LEU A 1 260 ? 1.068 9.384 -16.391 1.00 92.12 260 LEU A C 1
ATOM 1988 O O . LEU A 1 260 ? 1.023 10.021 -15.339 1.00 92.12 260 LEU A O 1
ATOM 1992 N N . ASP A 1 261 ? 0.704 9.896 -17.566 1.00 87.81 261 ASP A N 1
ATOM 1993 C CA . ASP A 1 261 ? 0.263 11.289 -17.760 1.00 87.81 261 ASP A CA 1
ATOM 1994 C C . ASP A 1 261 ? 1.247 12.313 -17.154 1.00 87.81 261 ASP A C 1
ATOM 1996 O O . ASP A 1 261 ? 0.869 13.313 -16.544 1.00 87.81 261 ASP A O 1
ATOM 2000 N N . GLY A 1 262 ? 2.548 12.029 -17.266 1.00 87.25 262 GLY A N 1
ATOM 2001 C CA . GLY A 1 262 ? 3.615 12.877 -16.730 1.00 87.25 262 GLY A CA 1
ATOM 2002 C C . GLY A 1 262 ? 3.869 12.759 -15.222 1.00 87.25 262 GLY A C 1
ATOM 2003 O O . GLY A 1 262 ? 4.811 13.384 -14.733 1.00 87.25 262 GLY A O 1
AT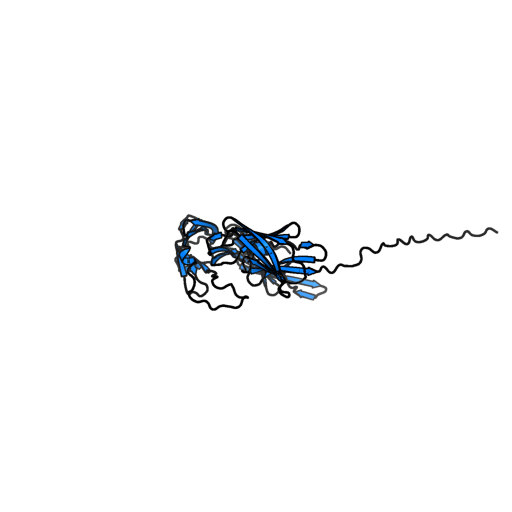OM 2004 N N . MET A 1 263 ? 3.108 11.934 -14.494 1.00 88.31 263 MET A N 1
ATOM 2005 C CA . MET A 1 263 ? 3.271 11.698 -13.054 1.00 88.31 263 MET A CA 1
ATOM 2006 C C . MET A 1 263 ? 3.971 10.360 -12.786 1.00 88.31 263 MET A C 1
ATOM 2008 O O . MET A 1 263 ? 3.647 9.384 -13.457 1.00 88.31 263 MET A O 1
ATOM 2012 N N . PRO A 1 264 ? 4.900 10.258 -11.814 1.00 90.81 264 PRO A N 1
ATOM 2013 C CA . PRO A 1 264 ? 5.574 8.994 -11.526 1.00 90.81 264 PRO A CA 1
ATOM 2014 C C . PRO A 1 264 ? 4.579 7.893 -11.151 1.00 90.81 264 PRO A C 1
ATOM 2016 O O . PRO A 1 264 ? 3.714 8.115 -10.298 1.00 90.81 264 PRO A O 1
ATOM 2019 N N . VAL A 1 265 ? 4.736 6.712 -11.750 1.00 92.25 265 VAL A N 1
ATOM 2020 C CA . VAL A 1 265 ? 3.982 5.512 -11.373 1.00 92.25 265 VAL A CA 1
ATOM 2021 C C . VAL A 1 265 ? 4.573 4.955 -10.085 1.00 92.25 265 VAL A C 1
ATOM 2023 O O . VAL A 1 265 ? 5.772 4.680 -10.007 1.00 92.25 265 VAL A O 1
ATOM 2026 N N . ARG A 1 266 ? 3.728 4.779 -9.073 1.00 90.12 266 ARG A N 1
ATOM 2027 C CA . ARG A 1 266 ? 4.079 4.158 -7.795 1.00 90.12 266 ARG A CA 1
ATOM 2028 C C . ARG A 1 266 ? 3.796 2.666 -7.854 1.00 90.12 266 ARG A C 1
ATOM 2030 O O . ARG A 1 266 ? 2.884 2.236 -8.551 1.00 90.12 266 ARG A O 1
ATOM 2037 N N . VAL A 1 267 ? 4.555 1.875 -7.114 1.00 88.44 267 VAL A N 1
ATOM 2038 C CA . VAL A 1 267 ? 4.331 0.438 -6.943 1.00 88.44 267 VAL A CA 1
ATOM 2039 C C . VAL A 1 267 ? 3.758 0.208 -5.554 1.00 88.44 267 VAL A C 1
ATOM 2041 O O . VAL A 1 267 ? 4.385 0.563 -4.544 1.00 88.44 267 VAL A O 1
ATOM 2044 N N . LEU A 1 268 ? 2.573 -0.402 -5.507 1.00 85.88 268 LEU A N 1
ATOM 2045 C CA . LEU A 1 268 ? 1.927 -0.823 -4.271 1.00 85.88 268 LEU A CA 1
ATOM 2046 C C . LEU A 1 268 ? 2.879 -1.736 -3.494 1.00 85.88 268 LEU A C 1
ATOM 2048 O O . LEU A 1 268 ? 3.463 -2.661 -4.057 1.00 85.88 268 LEU A O 1
ATOM 2052 N N . THR A 1 269 ? 3.069 -1.490 -2.200 1.00 73.75 269 THR A N 1
ATOM 2053 C CA . THR A 1 269 ? 4.172 -2.150 -1.499 1.00 73.75 269 THR A CA 1
ATOM 2054 C C . THR A 1 269 ? 4.072 -3.678 -1.416 1.00 73.75 269 THR A C 1
ATOM 2056 O O . THR A 1 269 ? 5.102 -4.314 -1.631 1.00 73.75 269 THR A O 1
ATOM 2059 N N . PRO A 1 270 ? 2.890 -4.292 -1.203 1.00 72.38 270 PRO A N 1
ATOM 2060 C CA . PRO A 1 270 ? 2.705 -5.735 -1.384 1.00 72.38 270 PRO A CA 1
ATOM 2061 C C . PRO A 1 270 ? 3.271 -6.310 -2.696 1.00 72.38 270 PRO A C 1
ATOM 2063 O O . PRO A 1 270 ? 3.803 -7.420 -2.708 1.00 72.38 270 PRO A O 1
ATOM 2066 N N . VAL A 1 271 ? 3.228 -5.545 -3.790 1.00 76.00 271 VAL A N 1
ATOM 2067 C CA . VAL A 1 271 ? 3.807 -5.949 -5.081 1.00 76.00 271 VAL A CA 1
ATOM 2068 C C . VAL A 1 271 ? 5.323 -5.847 -5.080 1.00 76.00 271 VAL A C 1
ATOM 2070 O O . VAL A 1 271 ? 5.981 -6.648 -5.726 1.00 76.00 271 VAL A O 1
ATOM 2073 N N . GLY A 1 272 ? 5.898 -4.919 -4.313 1.00 70.12 272 GLY A N 1
ATOM 2074 C CA . GLY A 1 272 ? 7.349 -4.802 -4.138 1.00 70.12 272 GLY A CA 1
ATOM 2075 C C . GLY A 1 272 ? 8.007 -6.122 -3.715 1.00 70.12 272 GLY A C 1
ATOM 2076 O O . GLY A 1 272 ? 9.071 -6.466 -4.217 1.00 70.12 272 GLY A O 1
ATOM 2077 N N . ALA A 1 273 ? 7.342 -6.898 -2.854 1.00 68.50 273 ALA A N 1
ATOM 2078 C CA . ALA A 1 273 ? 7.818 -8.211 -2.406 1.00 68.50 273 ALA A CA 1
ATOM 2079 C C . ALA A 1 273 ? 7.636 -9.339 -3.444 1.00 68.50 273 ALA A C 1
ATOM 2081 O O . ALA A 1 273 ? 8.139 -10.442 -3.246 1.00 68.50 273 ALA A O 1
ATOM 2082 N N . THR A 1 274 ? 6.887 -9.087 -4.519 1.00 75.81 274 THR A N 1
ATOM 2083 C CA . THR A 1 274 ? 6.534 -10.058 -5.569 1.00 75.81 274 THR A CA 1
ATOM 2084 C C . THR A 1 274 ? 6.819 -9.509 -6.967 1.00 75.81 274 THR A C 1
ATOM 2086 O O . THR A 1 274 ? 6.198 -9.930 -7.944 1.00 75.81 274 THR A O 1
ATOM 2089 N N . LEU A 1 275 ? 7.759 -8.560 -7.065 1.00 81.38 275 LEU A N 1
ATOM 2090 C CA . LEU A 1 275 ? 8.196 -8.015 -8.344 1.00 81.38 275 LEU A CA 1
ATOM 2091 C C . LEU A 1 275 ? 8.610 -9.157 -9.281 1.00 81.38 275 LEU A C 1
ATOM 2093 O O . LEU A 1 275 ? 9.166 -10.161 -8.825 1.00 81.38 275 LEU A O 1
ATOM 2097 N N . PRO A 1 276 ? 8.315 -9.035 -10.585 1.00 82.38 276 PRO A N 1
ATOM 2098 C CA . PRO A 1 276 ? 8.634 -10.094 -11.520 1.00 82.38 276 PRO A CA 1
ATOM 2099 C C . PRO A 1 276 ? 10.144 -10.321 -11.558 1.00 82.38 276 PRO A C 1
ATOM 2101 O O . PRO A 1 276 ? 10.924 -9.366 -11.526 1.00 82.38 276 PRO A O 1
ATOM 2104 N N . ALA A 1 277 ? 10.529 -11.592 -11.672 1.00 82.75 277 ALA A N 1
ATOM 2105 C CA . ALA A 1 277 ? 11.917 -11.980 -11.875 1.00 82.75 277 ALA A CA 1
ATOM 2106 C C . ALA A 1 277 ? 12.522 -11.255 -13.086 1.00 82.75 277 ALA A C 1
ATOM 2108 O O . ALA A 1 277 ? 11.808 -10.800 -13.987 1.00 82.75 277 ALA A O 1
ATOM 2109 N N . GLU A 1 278 ? 13.849 -11.164 -13.107 1.00 85.88 278 GLU A N 1
ATOM 2110 C CA . GLU A 1 278 ? 14.573 -10.528 -14.202 1.00 85.88 278 GLU A CA 1
ATOM 2111 C C . GLU A 1 278 ? 14.199 -11.153 -15.554 1.00 85.88 278 GLU A C 1
ATOM 2113 O O . GLU A 1 278 ? 14.147 -12.375 -15.712 1.00 85.88 278 GLU A O 1
ATOM 2118 N N . LEU A 1 279 ? 13.947 -10.301 -16.547 1.00 88.56 279 LEU A N 1
ATOM 2119 C CA . LEU A 1 279 ? 13.759 -10.721 -17.929 1.00 88.56 279 LEU A CA 1
ATOM 2120 C C . LEU A 1 279 ? 15.105 -10.631 -18.647 1.00 88.56 279 LEU A C 1
ATOM 2122 O O . LEU A 1 279 ? 15.704 -9.561 -18.705 1.00 88.56 279 LEU A O 1
ATOM 2126 N N . ALA A 1 280 ? 15.557 -11.733 -19.241 1.00 89.06 280 ALA A N 1
ATOM 2127 C CA . ALA A 1 280 ? 16.675 -11.735 -20.178 1.00 89.06 280 ALA A CA 1
ATOM 2128 C C . ALA A 1 280 ? 16.138 -11.747 -21.616 1.00 89.06 280 ALA A C 1
ATOM 2130 O O . ALA A 1 280 ? 15.373 -12.639 -21.986 1.00 89.06 280 ALA A O 1
ATOM 2131 N N . ALA A 1 281 ? 16.540 -10.771 -22.432 1.00 85.06 281 ALA A N 1
ATOM 2132 C CA . ALA A 1 281 ? 16.178 -10.703 -23.846 1.00 85.06 281 ALA A CA 1
ATOM 2133 C C . ALA A 1 281 ? 17.393 -10.291 -24.690 1.00 85.06 281 ALA A C 1
ATOM 2135 O O . ALA A 1 281 ? 17.832 -9.139 -24.687 1.00 85.06 281 ALA A O 1
ATOM 2136 N N . GLY A 1 282 ? 17.952 -11.256 -25.425 1.00 85.31 282 GLY A N 1
ATOM 2137 C CA . GLY A 1 282 ? 19.182 -11.062 -26.191 1.00 85.31 282 GLY A CA 1
ATOM 2138 C C . GLY A 1 282 ? 20.371 -10.739 -25.282 1.00 85.31 282 GLY A C 1
ATOM 2139 O O . GLY A 1 282 ? 20.648 -11.469 -24.337 1.00 85.31 282 GLY A O 1
ATOM 2140 N N . ALA A 1 283 ? 21.070 -9.638 -25.566 1.00 87.88 283 ALA A N 1
ATOM 2141 C CA . ALA A 1 283 ? 22.223 -9.176 -24.786 1.00 87.88 283 ALA A CA 1
ATOM 2142 C C . ALA A 1 283 ? 21.840 -8.310 -23.570 1.00 87.88 283 ALA A C 1
ATOM 2144 O O . ALA A 1 283 ? 22.703 -7.621 -23.025 1.00 87.88 283 ALA A O 1
ATOM 2145 N N . TRP A 1 284 ? 20.564 -8.275 -23.187 1.00 90.81 284 TRP A N 1
ATOM 2146 C CA . TRP A 1 284 ? 20.042 -7.363 -22.175 1.00 90.81 284 TRP A CA 1
ATOM 2147 C C . TRP A 1 284 ? 19.327 -8.110 -21.053 1.00 90.81 284 TRP A C 1
ATOM 2149 O O . TRP A 1 284 ? 18.620 -9.092 -21.287 1.00 90.81 284 TRP A O 1
ATOM 2159 N N . GLN A 1 285 ? 19.489 -7.591 -19.841 1.00 92.00 285 GLN A N 1
ATOM 2160 C CA . GLN A 1 285 ? 18.767 -7.978 -18.639 1.00 92.00 285 GLN A CA 1
ATOM 2161 C C . GLN A 1 285 ? 17.942 -6.793 -18.145 1.00 92.00 285 GLN A C 1
ATOM 2163 O O . GLN A 1 285 ? 18.419 -5.657 -18.109 1.00 92.00 285 GLN A O 1
ATOM 2168 N N . PHE A 1 286 ? 16.700 -7.079 -17.770 1.00 92.06 286 PHE A N 1
ATOM 2169 C CA . PHE A 1 286 ? 15.714 -6.103 -17.334 1.00 92.06 286 PHE A CA 1
ATOM 2170 C C . PHE A 1 286 ? 15.200 -6.483 -15.959 1.00 92.06 286 PHE A C 1
ATOM 2172 O O . PHE A 1 286 ? 14.687 -7.588 -15.760 1.00 92.06 286 PHE A O 1
ATOM 2179 N N . ARG A 1 287 ? 15.270 -5.541 -15.026 1.00 91.00 287 ARG A N 1
ATOM 2180 C CA . ARG A 1 287 ? 14.794 -5.740 -13.663 1.00 91.00 287 ARG A CA 1
ATOM 2181 C C . ARG A 1 287 ? 13.838 -4.632 -13.270 1.00 91.00 287 ARG A C 1
ATOM 2183 O O . ARG A 1 287 ? 14.218 -3.464 -13.272 1.00 91.00 287 ARG A O 1
ATOM 2190 N N . ALA A 1 288 ? 12.613 -5.008 -12.913 1.00 90.88 288 ALA A N 1
ATOM 2191 C CA . ALA A 1 288 ? 11.681 -4.091 -12.276 1.00 90.88 288 ALA A CA 1
ATOM 2192 C C . ALA A 1 288 ? 12.052 -3.920 -10.800 1.00 90.88 288 ALA A C 1
ATOM 2194 O O . ALA A 1 288 ? 12.368 -4.891 -10.116 1.00 90.88 288 ALA A O 1
ATOM 2195 N N . ASP A 1 289 ? 12.010 -2.686 -10.319 1.00 87.19 289 ASP A N 1
ATOM 2196 C CA . ASP A 1 289 ? 12.379 -2.306 -8.964 1.00 87.19 289 ASP A CA 1
ATOM 2197 C C . ASP A 1 289 ? 11.450 -1.196 -8.443 1.00 87.19 289 ASP A C 1
ATOM 2199 O O . ASP A 1 289 ? 10.769 -0.499 -9.204 1.00 87.19 289 ASP A O 1
ATOM 2203 N N . ARG A 1 290 ? 11.422 -1.030 -7.122 1.00 85.38 290 ARG A N 1
ATOM 2204 C CA . ARG A 1 290 ? 10.662 -0.001 -6.411 1.00 85.38 290 ARG A CA 1
ATOM 2205 C C . ARG A 1 290 ? 11.628 0.880 -5.620 1.00 85.38 290 ARG A C 1
ATOM 2207 O O . ARG A 1 290 ? 12.126 0.464 -4.576 1.00 85.38 290 ARG A O 1
ATOM 2214 N N . ARG A 1 291 ? 11.864 2.110 -6.083 1.00 81.12 291 ARG A N 1
ATOM 2215 C CA . ARG A 1 291 ? 12.837 3.053 -5.491 1.00 81.12 291 ARG A CA 1
ATOM 2216 C C . ARG A 1 291 ? 12.229 4.423 -5.209 1.00 81.12 291 ARG A C 1
ATOM 2218 O O . ARG A 1 291 ? 11.051 4.646 -5.463 1.00 81.12 291 ARG A O 1
ATOM 2225 N N . ASP A 1 292 ? 13.015 5.327 -4.629 1.00 75.94 292 ASP A N 1
ATOM 2226 C CA . ASP A 1 292 ? 12.691 6.758 -4.520 1.00 75.94 292 ASP A CA 1
ATOM 2227 C C . ASP A 1 292 ? 11.303 7.042 -3.922 1.00 75.94 292 ASP A C 1
ATOM 2229 O O . ASP A 1 292 ? 10.463 7.728 -4.504 1.00 75.94 292 ASP A O 1
ATOM 2233 N N . GLY A 1 293 ? 11.036 6.449 -2.758 1.00 70.69 293 GLY A N 1
ATOM 2234 C CA . GLY A 1 293 ? 9.800 6.671 -2.006 1.00 70.69 293 GLY A CA 1
ATOM 2235 C C . GLY A 1 293 ? 8.631 5.753 -2.363 1.00 70.69 293 GLY A C 1
ATOM 2236 O O . GLY A 1 293 ? 7.723 5.689 -1.538 1.00 70.69 293 GLY A O 1
ATOM 2237 N N . ASP A 1 294 ? 8.700 5.028 -3.498 1.00 82.69 294 ASP A N 1
ATOM 2238 C CA . ASP A 1 294 ? 7.819 3.937 -3.995 1.00 82.69 294 ASP A CA 1
ATOM 2239 C C . ASP A 1 294 ? 7.608 3.918 -5.524 1.00 82.69 294 ASP A C 1
ATOM 2241 O O . ASP A 1 294 ? 6.704 3.246 -6.020 1.00 82.69 294 ASP A O 1
ATOM 2245 N N . ARG A 1 295 ? 8.442 4.618 -6.290 1.00 88.81 295 ARG A N 1
ATOM 2246 C CA . ARG A 1 295 ? 8.362 4.734 -7.747 1.00 88.81 295 ARG A CA 1
ATOM 2247 C C . ARG A 1 295 ? 8.796 3.447 -8.444 1.00 88.81 295 ARG A C 1
ATOM 2249 O O . ARG A 1 295 ? 9.746 2.789 -8.019 1.00 88.81 295 ARG A O 1
ATOM 2256 N N . LEU A 1 296 ? 8.126 3.129 -9.549 1.00 92.25 296 LEU A N 1
ATOM 2257 C CA . LEU A 1 296 ? 8.524 2.057 -10.454 1.00 92.25 296 LEU A CA 1
ATOM 2258 C C . LEU A 1 296 ? 9.760 2.473 -11.253 1.00 92.25 296 LEU A C 1
ATOM 2260 O O . LEU A 1 296 ? 9.744 3.470 -11.984 1.00 92.25 296 LEU A O 1
ATOM 2264 N N . VAL A 1 297 ? 10.801 1.659 -11.137 1.00 91.88 297 VAL A N 1
ATOM 2265 C CA . VAL A 1 297 ? 12.074 1.810 -11.832 1.00 91.88 297 VAL A CA 1
ATOM 2266 C C . VAL A 1 297 ? 12.397 0.523 -12.581 1.00 91.88 297 VAL A C 1
ATOM 2268 O O . VAL A 1 297 ? 12.204 -0.559 -12.041 1.00 91.88 297 VAL A O 1
ATOM 2271 N N . ILE A 1 298 ? 12.909 0.629 -13.806 1.00 93.06 298 ILE A N 1
ATOM 2272 C CA . ILE A 1 298 ? 13.470 -0.496 -14.557 1.00 93.06 298 ILE A CA 1
ATOM 2273 C C . ILE A 1 298 ? 14.978 -0.284 -14.683 1.00 93.06 298 ILE A C 1
ATOM 2275 O O . ILE A 1 298 ? 15.422 0.671 -15.322 1.00 93.06 298 ILE A O 1
ATOM 2279 N N . ASP A 1 299 ? 15.763 -1.169 -14.073 1.00 92.38 299 ASP A N 1
ATOM 2280 C CA . ASP A 1 299 ? 17.204 -1.237 -14.306 1.00 92.38 299 ASP A CA 1
ATOM 2281 C C . ASP A 1 299 ? 17.452 -2.103 -15.550 1.00 92.38 299 ASP A C 1
ATOM 2283 O O . ASP A 1 299 ? 16.967 -3.235 -15.640 1.00 92.38 299 ASP A O 1
ATOM 2287 N N . VAL A 1 300 ? 18.213 -1.570 -16.507 1.00 92.88 300 VAL A N 1
ATOM 2288 C CA . VAL A 1 300 ? 18.615 -2.277 -17.725 1.00 92.88 300 VAL A CA 1
ATOM 2289 C C . VAL A 1 300 ? 20.123 -2.430 -17.739 1.00 92.88 300 VAL A C 1
ATOM 2291 O O . VAL A 1 300 ? 20.864 -1.443 -17.732 1.00 92.88 300 VAL A O 1
ATOM 2294 N N . THR A 1 301 ? 20.592 -3.668 -17.801 1.00 92.31 301 THR A N 1
ATOM 2295 C CA . THR A 1 301 ? 22.017 -3.988 -17.889 1.00 92.31 301 THR A CA 1
ATOM 2296 C C . THR A 1 301 ? 22.290 -4.795 -19.143 1.00 92.31 301 THR A C 1
ATOM 2298 O O . THR A 1 301 ? 21.457 -5.561 -19.629 1.00 92.31 301 THR A O 1
ATOM 2301 N N . ARG A 1 302 ? 23.480 -4.608 -19.711 1.00 89.44 302 ARG A N 1
ATOM 2302 C CA . ARG A 1 302 ? 23.940 -5.456 -20.803 1.00 89.44 302 ARG A CA 1
ATOM 2303 C C . ARG A 1 302 ? 24.546 -6.712 -20.199 1.00 89.44 302 ARG A C 1
ATOM 2305 O O . ARG A 1 302 ? 25.473 -6.616 -19.396 1.00 89.44 302 ARG A O 1
ATOM 2312 N N . THR A 1 303 ? 24.064 -7.878 -20.601 1.00 84.12 303 THR A N 1
ATOM 2313 C CA . THR A 1 303 ? 24.728 -9.136 -20.283 1.00 84.12 303 THR A CA 1
ATOM 2314 C C . THR A 1 303 ? 26.059 -9.135 -21.022 1.00 84.12 303 THR A C 1
ATOM 2316 O O . THR A 1 303 ? 26.110 -9.162 -22.253 1.00 84.12 303 THR A O 1
ATOM 2319 N N . THR A 1 304 ? 27.161 -9.052 -20.285 1.00 71.38 304 THR A N 1
ATOM 2320 C CA . THR A 1 304 ? 28.481 -9.343 -20.839 1.00 71.38 304 THR A CA 1
ATOM 2321 C C . THR A 1 304 ? 28.489 -10.826 -21.187 1.00 71.38 304 THR A C 1
ATOM 2323 O O . THR A 1 304 ? 28.574 -11.668 -20.294 1.00 71.38 304 THR A O 1
ATOM 2326 N N . GLY A 1 305 ? 28.312 -11.162 -22.464 1.00 55.16 305 GLY A N 1
ATOM 2327 C CA . GLY A 1 305 ? 28.425 -12.543 -22.909 1.00 55.16 305 GLY A CA 1
ATOM 2328 C C . GLY A 1 305 ? 29.805 -13.083 -22.543 1.00 55.16 305 GLY A C 1
ATOM 2329 O O . GLY A 1 305 ? 30.817 -12.494 -22.922 1.00 55.16 305 GLY A O 1
ATOM 2330 N N . GLY A 1 306 ? 29.837 -14.201 -21.817 1.00 49.16 306 GLY A N 1
ATOM 2331 C CA . GLY A 1 306 ? 30.968 -15.112 -21.877 1.00 49.16 306 GLY A CA 1
ATOM 2332 C C . GLY A 1 306 ? 31.082 -15.597 -23.317 1.00 49.16 306 GLY A C 1
ATOM 2333 O O . GLY A 1 306 ? 30.305 -16.440 -23.757 1.00 49.16 306 GLY A O 1
ATOM 2334 N N . ALA A 1 307 ? 32.008 -15.009 -24.063 1.00 41.81 307 ALA A N 1
ATOM 2335 C CA . ALA A 1 307 ? 32.469 -15.551 -25.324 1.00 41.81 307 ALA A CA 1
ATOM 2336 C C . ALA A 1 307 ? 33.457 -16.681 -25.007 1.00 41.81 307 ALA A C 1
ATOM 2338 O O . ALA A 1 307 ? 34.639 -16.418 -24.838 1.00 41.81 307 ALA A O 1
ATOM 2339 N N . ASP A 1 308 ? 32.942 -17.900 -24.832 1.00 42.47 308 ASP A N 1
ATOM 2340 C CA . ASP A 1 308 ? 33.594 -19.135 -25.293 1.00 42.47 308 ASP A CA 1
ATOM 2341 C C . ASP A 1 308 ? 32.654 -20.333 -25.081 1.00 42.47 308 ASP A C 1
ATOM 2343 O O . ASP A 1 308 ? 32.727 -21.078 -24.106 1.00 42.47 308 ASP A O 1
ATOM 2347 N N . ALA A 1 309 ? 31.710 -20.495 -26.001 1.00 45.47 309 ALA A N 1
ATOM 2348 C CA . ALA A 1 309 ? 30.989 -21.749 -26.192 1.00 45.47 309 ALA A CA 1
ATOM 2349 C C . ALA A 1 309 ? 30.624 -21.900 -27.673 1.00 45.47 309 ALA A C 1
ATOM 2351 O O . ALA A 1 309 ? 29.477 -22.166 -28.002 1.00 45.47 309 ALA A O 1
ATOM 2352 N N . ASP A 1 310 ? 31.591 -21.657 -28.565 1.00 38.75 310 ASP A N 1
ATOM 2353 C CA . ASP A 1 310 ? 31.514 -22.141 -29.951 1.00 38.75 310 ASP A CA 1
ATOM 2354 C C . ASP A 1 310 ? 32.897 -22.259 -30.620 1.00 38.75 310 ASP A C 1
ATOM 2356 O O . ASP A 1 310 ? 33.067 -22.030 -31.815 1.00 38.75 310 ASP A O 1
ATOM 2360 N N . THR A 1 311 ? 33.921 -22.633 -29.843 1.00 35.84 311 THR A N 1
ATOM 2361 C CA . THR A 1 311 ? 35.117 -23.236 -30.442 1.00 35.84 311 THR A CA 1
ATOM 2362 C C . THR A 1 311 ? 34.833 -24.734 -30.550 1.00 35.84 311 THR A C 1
ATOM 2364 O O . THR A 1 311 ? 34.710 -25.383 -29.505 1.00 35.84 311 THR A O 1
ATOM 2367 N N . PRO A 1 312 ? 34.702 -25.323 -31.755 1.00 33.62 312 PRO A N 1
ATOM 2368 C CA . PRO A 1 312 ? 34.598 -26.767 -31.875 1.00 33.62 312 PRO A CA 1
ATOM 2369 C C . PRO A 1 312 ? 35.860 -27.373 -31.265 1.00 33.62 312 PRO A C 1
ATOM 2371 O O . PRO A 1 312 ? 36.976 -27.134 -31.727 1.00 33.62 312 PRO A O 1
ATOM 2374 N N . MET A 1 313 ? 35.677 -28.125 -30.181 1.00 30.88 313 MET A N 1
ATOM 2375 C CA . MET A 1 313 ? 36.741 -28.898 -29.565 1.00 30.88 313 MET A CA 1
ATOM 2376 C C . MET A 1 313 ? 37.186 -29.933 -30.602 1.00 30.88 313 MET A C 1
ATOM 2378 O O . MET A 1 313 ? 36.504 -30.930 -30.839 1.00 30.88 313 MET A O 1
ATOM 2382 N N . GLU A 1 314 ? 38.306 -29.663 -31.268 1.00 32.38 314 GLU A N 1
ATOM 2383 C CA . GLU A 1 314 ? 38.990 -30.628 -32.113 1.00 32.38 314 GLU A CA 1
ATOM 2384 C C . GLU A 1 314 ? 39.367 -31.811 -31.209 1.00 32.38 314 GLU A C 1
ATOM 2386 O O . GLU A 1 314 ? 40.293 -31.741 -30.396 1.00 32.38 314 GLU A O 1
ATOM 2391 N N . VAL A 1 315 ? 38.589 -32.894 -31.281 1.00 35.94 315 VAL A N 1
ATOM 2392 C CA . VAL A 1 315 ? 38.908 -34.148 -30.603 1.00 35.94 315 VAL A CA 1
ATOM 2393 C C . VAL A 1 315 ? 40.153 -34.707 -31.284 1.00 35.94 315 VAL A C 1
ATOM 2395 O O . VAL A 1 315 ? 40.075 -35.449 -32.262 1.00 35.94 315 VAL A O 1
ATOM 2398 N N . ARG A 1 316 ? 41.331 -34.347 -30.770 1.00 35.97 316 ARG A N 1
ATOM 2399 C CA . ARG A 1 316 ? 42.562 -35.075 -31.069 1.00 35.97 316 ARG A CA 1
ATOM 2400 C C . ARG A 1 316 ? 42.448 -36.453 -30.434 1.00 35.97 316 ARG A C 1
ATOM 2402 O O . ARG A 1 316 ? 42.699 -36.632 -29.246 1.00 35.97 316 ARG A O 1
ATOM 2409 N N . VAL A 1 317 ? 42.055 -37.423 -31.252 1.00 39.22 317 VAL A N 1
ATOM 2410 C CA . VAL A 1 317 ? 42.192 -38.845 -30.945 1.00 39.22 317 VAL A CA 1
ATOM 2411 C C . VAL A 1 317 ? 43.683 -39.116 -30.696 1.00 39.22 317 VAL A C 1
ATOM 2413 O O . VAL A 1 317 ? 44.495 -38.834 -31.582 1.00 39.22 317 VAL A O 1
ATOM 2416 N N . PRO A 1 318 ? 44.090 -39.625 -29.521 1.00 36.47 318 PRO A N 1
ATOM 2417 C CA . PRO A 1 318 ? 45.475 -40.011 -29.307 1.00 36.47 318 PRO A CA 1
ATOM 2418 C C . PRO A 1 318 ? 45.812 -41.164 -30.256 1.00 36.47 318 PRO A C 1
ATOM 2420 O O . PRO A 1 318 ? 45.132 -42.192 -30.269 1.00 36.47 318 PRO A O 1
ATOM 2423 N N . GLN A 1 319 ? 46.852 -40.988 -31.075 1.00 37.81 319 GLN A N 1
ATOM 2424 C CA . GLN A 1 319 ? 47.387 -42.078 -31.879 1.00 37.81 319 GLN A CA 1
ATOM 2425 C C . GLN A 1 319 ? 47.859 -43.195 -30.946 1.00 37.81 319 GLN A C 1
ATOM 2427 O O . GLN A 1 319 ? 48.794 -43.024 -30.165 1.00 37.81 319 GLN A O 1
ATOM 2432 N N . VAL A 1 320 ? 47.194 -44.345 -31.042 1.00 40.78 320 VAL A N 1
ATOM 2433 C CA . VAL A 1 320 ? 47.655 -45.605 -30.465 1.00 40.78 320 VAL A CA 1
ATOM 2434 C C . VAL A 1 320 ? 48.990 -45.941 -3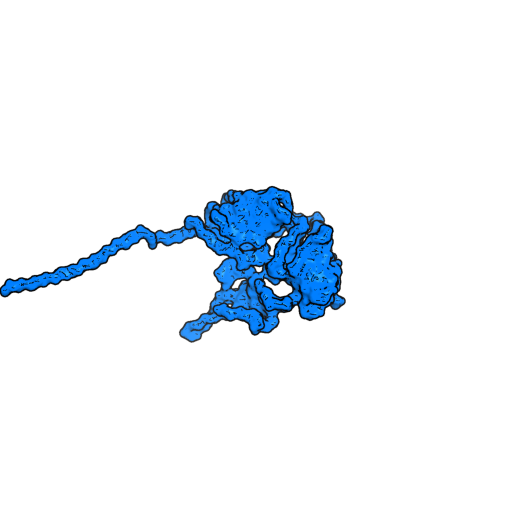1.125 1.00 40.78 320 VAL A C 1
ATOM 2436 O O . VAL A 1 320 ? 49.063 -46.126 -32.341 1.00 40.78 320 VAL A O 1
ATOM 2439 N N . GLY A 1 321 ? 50.052 -45.977 -30.321 1.00 35.34 321 GLY A N 1
ATOM 2440 C CA . GLY A 1 321 ? 51.385 -46.349 -30.771 1.00 35.34 321 GLY A CA 1
ATOM 2441 C C . GLY A 1 321 ? 51.370 -47.730 -31.421 1.00 35.34 321 GLY A C 1
ATOM 2442 O O . GLY A 1 321 ? 51.029 -48.725 -30.785 1.00 35.34 321 GLY A O 1
ATOM 2443 N N . ARG A 1 322 ? 51.759 -47.796 -32.698 1.00 39.84 322 ARG A N 1
ATOM 2444 C CA . ARG A 1 322 ? 52.176 -49.051 -33.323 1.00 39.84 322 ARG A CA 1
ATOM 2445 C C . ARG A 1 322 ? 53.507 -49.466 -32.706 1.00 39.84 322 ARG A C 1
ATOM 2447 O O . ARG A 1 322 ? 54.531 -48.829 -32.931 1.00 39.84 322 ARG A O 1
ATOM 2454 N N . GLN A 1 323 ? 53.463 -50.544 -31.939 1.00 47.38 323 GLN A N 1
ATOM 2455 C CA . GLN A 1 323 ? 54.625 -51.306 -31.507 1.00 47.38 323 GLN A CA 1
ATOM 2456 C C . GLN A 1 323 ? 55.326 -51.891 -32.749 1.00 47.38 323 GLN A C 1
ATOM 2458 O O . GLN A 1 323 ? 54.658 -52.558 -33.544 1.00 47.38 323 GLN A O 1
ATOM 2463 N N . PRO A 1 324 ? 56.629 -51.644 -32.977 1.00 46.25 324 PRO A N 1
ATOM 2464 C CA . PRO A 1 324 ? 57.348 -52.326 -34.041 1.00 46.25 324 PRO A CA 1
ATOM 2465 C C . PRO A 1 324 ? 57.590 -53.787 -33.648 1.00 46.25 324 PRO A C 1
ATOM 2467 O O . PRO A 1 324 ? 58.025 -54.087 -32.535 1.00 46.25 324 PRO A O 1
ATOM 2470 N N . ALA A 1 325 ? 57.275 -54.686 -34.579 1.00 43.97 325 ALA A N 1
ATOM 2471 C CA . ALA A 1 325 ? 57.627 -56.094 -34.510 1.00 43.97 325 ALA A CA 1
ATOM 2472 C C . ALA A 1 325 ? 59.156 -56.255 -34.511 1.00 43.97 325 ALA A C 1
ATOM 2474 O O . ALA A 1 325 ? 59.863 -55.543 -35.228 1.00 43.97 325 ALA A O 1
ATOM 2475 N N . ALA A 1 326 ? 59.643 -57.187 -33.694 1.00 49.75 326 ALA A N 1
ATOM 2476 C CA . ALA A 1 326 ? 61.027 -57.638 -33.715 1.00 49.75 326 ALA A CA 1
ATOM 2477 C C . ALA A 1 326 ? 61.358 -58.291 -35.072 1.00 49.75 326 ALA A C 1
ATOM 2479 O O . ALA A 1 326 ? 60.479 -58.931 -35.656 1.00 49.75 326 ALA A O 1
ATOM 2480 N N . PRO A 1 327 ? 62.594 -58.155 -35.581 1.00 53.56 327 PRO A N 1
ATOM 2481 C CA . PRO A 1 327 ? 63.045 -58.949 -36.710 1.00 53.56 327 PRO A CA 1
ATOM 2482 C C . PRO A 1 327 ? 63.442 -60.354 -36.241 1.00 53.56 327 PRO A C 1
ATOM 2484 O O . PRO A 1 327 ? 64.178 -60.504 -35.266 1.00 53.56 327 PRO A O 1
ATOM 2487 N N . ASP A 1 328 ? 62.965 -61.365 -36.964 1.00 48.44 328 ASP A N 1
ATOM 2488 C CA . ASP A 1 328 ? 63.561 -62.698 -36.959 1.00 48.44 328 ASP A CA 1
ATOM 2489 C C . ASP A 1 328 ? 64.932 -62.645 -37.652 1.00 48.44 328 ASP A C 1
ATOM 2491 O O . ASP A 1 328 ? 65.033 -62.164 -38.788 1.00 48.44 328 ASP A O 1
ATOM 2495 N N . VAL A 1 329 ? 65.942 -63.148 -36.931 1.00 44.06 329 VAL A N 1
ATOM 2496 C CA . VAL A 1 329 ? 67.124 -63.968 -37.302 1.00 44.06 329 VAL A CA 1
ATOM 2497 C C . VAL A 1 329 ? 68.294 -63.629 -36.382 1.00 44.06 329 VAL A C 1
ATOM 2499 O O . VAL A 1 329 ? 68.786 -62.479 -36.420 1.00 44.06 329 VAL A O 1
#

Radius of gyration: 27.23 Å; chains: 1; bounding box: 90×91×65 Å

pLDDT: mean 83.02, std 16.43, range [30.88, 98.31]

Sequence (329 aa):
MTVDPLALPVGEWLLGVVVSRREVVRRAAVRPPETSAAQPLVKELGHGWRGTLDFRDGRASVTVRQCAARVDAHRLDGDRVELTGELFGGVRPTTLSVQHPDGSREFMYHVDGSGEGFTVRLPLADLTDKPVDEPRLPKEVEPPGSVRWRVRLVLADGTELPVAARLGLAPGRYGEVCVTADAAGQLRVELTRQAIADVLRWEHGALRLSGTHGGDARGELELRAEEEGRTVRADVVRDKGRFTASVPAPAGAGRWHAYLDGMPVRVLTPVGATLPAELAAGAWQFRADRRDGDRLVIDVTRTTGGADADTPMEVRVPQVGRQPAAPDV

Secondary structure (DSSP, 8-state):
----GGGSPSEEEEE-EEEEETTEEEEEPP--SSGGG-SPEEEEEETTEEEEEEEETTEEEEEEEE-SEEEEEEEEETTEEEEEEEE-TT--EEEEEEE-TTSS-EEEEEEEEETTEEEEEEEHHHHH---S------TTS--TT-EEEEEEEEETT--EEEEEE-TT-PPEEETTEEEEE-TTSBEEEEE--S-EEEEEEEETTEEEEEEE--S-SEEEEEEEETTT--EEEEEEEEETTEEEEEEEPPSSSEEEEEEETTEEPEE-HHHHTTPPPPEEETTEEEEEEEETTTEEEEEEEE------S-S-----------PPPPPP-

Organism: NCBI:txid163361

=== Feature glossary ===
A reading guide for the features in this record.

Start from the sequence.

  · This is the polypeptide sequence — one letter per residue, N-terminus first. Length ranges from a few dozen residues for small domains to over a thousand for large multi-domain proteins.

Fold it, and you get atomic coordinates and the backbone conformation that goes with them.

  · Structure coordinates are given as an mmCIF _atom_site loop: one row per atom with element, residue name, chain id, sequence number, and x/y/z position in Å. Only the four main-chain atoms per residue are included here; side chains are omitted to keep the record compact.

  · Backbone dihedral angles. Every residue except chain termini has a φ (preceding-C → N → Cα → C) and a ψ (N → Cα → C → next-N). They are reported in degrees following the IUPAC sign convention. Secondary structure is essentially a statement about which (φ, ψ) basin each residue occupies.

  · The SS8 string is DSSP's per-residue secondary-structure call. α-helix (H) means an i→i+4 H-bond ladder; β-strand (E) means the residue participates in a β-sheet; 3₁₀ (G) and π (I) are tighter and wider helices; T/S are turns/bends; '-' is loop.

  · SS3 is a coarse helix/strand/coil call (letters a/b/c) made by the P-SEA algorithm from inter-Cα distances and dihedrals. It is less detailed than DSSP but needs only Cα positions.

Summarize the fold with a handful of shape descriptors and a per-residue structural alphabet.

  · Radius of gyration (Rg) is the root-mean-square distance of Cα atoms from their centroid — a single number for overall size and compactness. A globular domain of N residues has Rg ≈ 2.2·N^0.38 Å; an extended or disordered chain has a much larger Rg. The Cα contact count is the number of residue pairs whose Cα atoms are within 8 Å and are more than four positions apart in sequence — a standard proxy for tertiary packing density. The bounding box is the smallest axis-aligned box enclosing all Cα atoms.

  · The Foldseek 3Di string encodes local tertiary geometry as a 20-letter alphabet — one character per residue — derived from the relative positions of nearby Cα atoms. Unlike the amino-acid sequence, 3Di is a direct function of the 3D structure, so two proteins with the same fold have similar 3Di strings even at low sequence identity.

  · Solvent-accessible surface area (SASA) is the area in Å² traced out by the centre of a 1.4 Å probe sphere (a water molecule) rolled over the protein's van der Waals surface (Shrake–Rupley / Lee–Richards construction). Buried residues have near-zero SASA; fully exposed residues can exceed 200 Å². The total SASA scales roughly with the number of surface residues.

Ask how reliable the model is.

  · pLDDT (predicted Local Distance Difference Test) is AlphaFold's per-residue confidence score, ranging from 0 to 100. Values above 90 indicate high confidence (typically well-packed cores); 70–90 is confident; 50–70 low confidence; below 50 usually means the region is disordered or the prediction is unreliable there. AlphaFold stores pLDDT in the mmCIF B-factor column.

  · B-factor (Debye–Waller factor) reflects atomic displacement in the crystal lattice. It is an experimental observable (units Å²), not a prediction; low values mean the atom is pinned down, high values mean it moves or is heterogeneous across the crystal.

  · Predicted Aligned Error (PAE) is an AlphaFold confidence matrix: entry (i, j) is the expected error in the position of residue j, in ångströms, when the prediction is superimposed on the true structure at residue i. Low PAE within a block of residues means that block is internally rigid and well-predicted; high PAE between two blocks means their relative placement is uncertain even if each block individually is confident.

Place it in context: what it resembles, what it is annotated as, and how it looks.

  · Nearest PDB neighbors are the top structural matches found by Foldseek when searching this structure against the entire Protein Data Bank. Each hit reports a TM-score (0 to 1; >0.5 almost always implies the same fold) and an E-value. These are *structural* homologs — they may share no detectable sequence similarity.

  · Functional annotations link the protein to curated databases. InterPro entries identify conserved 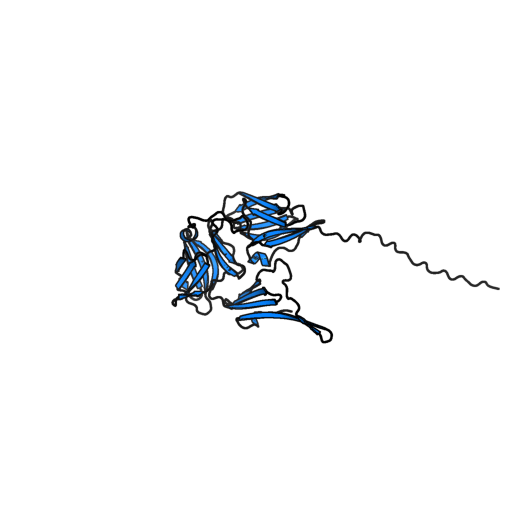domains and families by matching the sequence against member-database signatures (Pfam, PROSITE, CDD, …). Gene Ontology (GO) terms describe molecular function, biological process, and cellular component in a controlled vocabulary. CATH places the structure in a hierarchical fold classification (Class/Architecture/Topology/Homologous-superfamily). The organism is the source species.

  · Three diagnostic plots accompany the record. The Cα contact map visualizes the tertiary structure as a 2D adjacency matrix (8 Å cutoff, sequence-local contacts suppressed). The Ramachandran plot shows the distribution of backbone (φ, ψ) torsions, with points in the α and β basins reflecting secondary structure content. The PAE plot shows AlphaFold's inter-residue confidence as a color matrix.

  · Six rendered views show the 3D structure from the faces of a cube — i.e. along ±x, ±y, ±z. Rendering representation is drawn randomly per protein from cartoon (secondary-structure ribbons), sticks (backbone bonds), or molecular surface; coloring is either N→C rainbow (blue at the N-terminus through red at the C-terminus) or one color per chain.